Protein AF-A0A356BCF7-F1 (afdb_monomer_lite)

Structure (mmCIF, N/CA/C/O backbone):
data_AF-A0A356BCF7-F1
#
_entry.id   AF-A0A356BCF7-F1
#
loop_
_atom_site.group_PDB
_atom_site.id
_atom_site.type_symbol
_atom_site.label_atom_id
_atom_site.label_alt_id
_atom_site.label_comp_id
_atom_site.label_asym_id
_atom_site.label_entity_id
_atom_site.label_seq_id
_atom_site.pdbx_PDB_ins_code
_atom_site.Cartn_x
_atom_site.Cartn_y
_atom_site.Cartn_z
_atom_site.occupancy
_atom_site.B_iso_or_equiv
_atom_site.auth_seq_id
_atom_site.auth_comp_id
_atom_site.auth_asym_id
_atom_site.auth_atom_id
_atom_site.pdbx_PDB_model_num
ATOM 1 N N . LEU A 1 1 ? -2.838 15.124 -12.363 1.00 86.56 1 LEU A N 1
ATOM 2 C CA . LEU A 1 1 ? -4.053 15.582 -11.654 1.00 86.56 1 LEU A CA 1
ATOM 3 C C . LEU A 1 1 ? -3.645 16.150 -10.307 1.00 86.56 1 LEU A C 1
ATOM 5 O O . LEU A 1 1 ? -2.758 15.590 -9.671 1.00 86.56 1 LEU A O 1
ATOM 9 N N . TYR A 1 2 ? -4.266 17.252 -9.898 1.00 88.88 2 TYR A N 1
ATOM 10 C CA . TYR A 1 2 ? -4.008 17.893 -8.612 1.00 88.88 2 TYR A CA 1
ATOM 11 C C . TYR A 1 2 ? -5.333 18.290 -7.960 1.00 88.88 2 TYR A C 1
ATOM 13 O O . TYR A 1 2 ? -6.196 18.848 -8.639 1.00 88.88 2 TYR A O 1
ATOM 21 N N . LEU A 1 3 ? -5.492 17.979 -6.676 1.00 90.75 3 LEU A N 1
ATOM 22 C CA . LEU A 1 3 ? -6.653 18.322 -5.857 1.00 90.75 3 LEU A CA 1
ATOM 23 C C . LEU A 1 3 ? -6.171 19.008 -4.578 1.00 90.75 3 LEU A C 1
ATOM 25 O O . LEU A 1 3 ? -5.289 18.473 -3.911 1.00 90.75 3 LEU A O 1
ATOM 29 N N . TYR A 1 4 ? -6.752 20.162 -4.245 1.00 91.56 4 TYR A N 1
ATOM 30 C CA . TYR A 1 4 ? -6.344 20.973 -3.097 1.00 91.56 4 TYR A CA 1
ATOM 31 C C . TYR A 1 4 ? -7.510 21.685 -2.430 1.00 91.56 4 TYR A C 1
ATOM 33 O O . TYR A 1 4 ? -8.330 22.280 -3.131 1.00 91.56 4 TYR A O 1
ATOM 41 N N . GLY A 1 5 ? -7.532 21.684 -1.096 1.00 89.88 5 GLY A N 1
ATOM 42 C CA . GLY A 1 5 ? -8.423 22.532 -0.303 1.00 89.88 5 GLY A CA 1
ATOM 43 C C . GLY A 1 5 ? -9.896 22.175 -0.482 1.00 89.88 5 GLY A C 1
ATOM 44 O O . GLY A 1 5 ? -10.740 23.062 -0.604 1.00 89.88 5 GLY A O 1
ATOM 45 N N . VAL A 1 6 ? -10.205 20.878 -0.570 1.00 93.50 6 VAL A N 1
ATOM 46 C CA . VAL A 1 6 ? -11.569 20.390 -0.819 1.00 93.50 6 VAL A CA 1
ATOM 47 C C . VAL A 1 6 ? -12.113 19.684 0.411 1.00 93.50 6 VAL A C 1
ATOM 49 O O . VAL A 1 6 ? -11.543 18.709 0.882 1.00 93.50 6 VAL A O 1
ATOM 52 N N . GLU A 1 7 ? -13.259 20.131 0.918 1.00 96.56 7 GLU A N 1
ATOM 53 C CA . GLU A 1 7 ? -13.885 19.503 2.085 1.00 96.56 7 GLU A CA 1
ATOM 54 C C . GLU A 1 7 ? -14.317 18.062 1.784 1.00 96.56 7 GLU A C 1
ATOM 56 O O . GLU A 1 7 ? -13.936 17.138 2.500 1.00 96.56 7 GLU A O 1
ATOM 61 N N . GLN A 1 8 ? -15.054 17.849 0.690 1.00 96.69 8 GLN A N 1
ATOM 62 C CA . GLN A 1 8 ? -15.471 16.521 0.255 1.00 96.69 8 GLN A CA 1
ATOM 63 C C . GLN A 1 8 ? -15.579 16.430 -1.272 1.00 96.69 8 GLN A C 1
ATOM 65 O O . GLN A 1 8 ? -16.158 17.307 -1.913 1.00 96.69 8 GLN A O 1
ATOM 70 N N . LEU A 1 9 ? -15.069 15.342 -1.856 1.00 97.50 9 LEU A N 1
ATOM 71 C CA . LEU A 1 9 ? -15.219 15.037 -3.280 1.00 97.50 9 LEU A CA 1
ATOM 72 C C . LEU A 1 9 ? -15.400 13.536 -3.509 1.00 97.50 9 LEU A C 1
ATOM 74 O O . LEU A 1 9 ? -14.644 12.726 -2.981 1.00 97.50 9 LEU A O 1
ATOM 78 N N . ASN A 1 10 ? -16.356 13.184 -4.369 1.00 96.81 10 ASN A N 1
ATOM 79 C CA . ASN A 1 10 ? -16.548 11.822 -4.858 1.00 96.81 10 ASN A CA 1
ATOM 80 C C . ASN A 1 10 ? -16.239 11.781 -6.360 1.00 96.81 10 ASN A C 1
ATOM 82 O O . ASN A 1 10 ? -16.888 12.482 -7.136 1.00 96.81 10 ASN A O 1
ATOM 86 N N . ILE A 1 11 ? -15.287 10.942 -6.761 1.00 96.56 11 ILE A N 1
ATOM 87 C CA . ILE A 1 11 ? -14.958 10.648 -8.158 1.00 96.56 11 ILE A CA 1
ATOM 88 C C . ILE A 1 11 ? -15.309 9.183 -8.410 1.00 96.56 11 ILE A C 1
ATOM 90 O O . ILE A 1 11 ? -14.762 8.288 -7.769 1.00 96.56 11 ILE A O 1
ATOM 94 N N . GLU A 1 12 ? -16.234 8.941 -9.329 1.00 96.81 12 GLU A N 1
ATOM 95 C CA . GLU A 1 12 ? -16.720 7.605 -9.673 1.00 96.81 12 GLU A CA 1
ATOM 96 C C . GLU A 1 12 ? -16.655 7.434 -11.188 1.00 96.81 12 GLU A C 1
ATOM 98 O O . GLU A 1 12 ? -17.233 8.238 -11.919 1.00 96.81 12 GLU A O 1
ATOM 103 N N . GLY A 1 13 ? -15.904 6.430 -11.637 1.00 96.38 13 GLY A N 1
ATOM 104 C CA . GLY A 1 13 ? -15.854 6.015 -13.034 1.00 96.38 13 GLY A CA 1
ATOM 105 C C . GLY A 1 13 ? -16.914 4.966 -13.374 1.00 96.38 13 GLY A C 1
ATOM 106 O O . GLY A 1 13 ? -17.694 4.531 -12.525 1.00 96.38 13 GLY A O 1
ATOM 107 N N . GLU A 1 14 ? -16.920 4.534 -14.630 1.00 95.88 14 GLU A N 1
ATOM 108 C CA . GLU A 1 14 ? -17.825 3.495 -15.147 1.00 95.88 14 GLU A CA 1
ATOM 109 C C . GLU A 1 14 ? -17.337 2.067 -14.834 1.00 95.88 14 GLU A C 1
ATOM 111 O O . GLU A 1 14 ? -18.098 1.108 -14.914 1.00 95.88 14 GLU A O 1
ATOM 116 N N . GLY A 1 15 ? -16.080 1.923 -14.410 1.00 95.12 15 GLY A N 1
ATOM 117 C CA . GLY A 1 15 ? -15.415 0.652 -14.132 1.00 95.12 15 GLY A CA 1
ATOM 118 C C . GLY A 1 15 ? -13.902 0.841 -14.158 1.00 95.12 15 GLY A C 1
ATOM 119 O O . GLY A 1 15 ? -13.404 1.675 -14.911 1.00 95.12 15 GLY A O 1
ATOM 120 N N . ALA A 1 16 ? -13.143 0.088 -13.356 1.00 92.19 16 ALA A N 1
ATOM 121 C CA . ALA A 1 16 ? -11.687 0.264 -13.296 1.00 92.19 16 ALA A CA 1
ATOM 122 C C . ALA A 1 16 ? -10.987 0.003 -14.646 1.00 92.19 16 ALA A C 1
ATOM 124 O O . ALA A 1 16 ? -9.969 0.633 -14.935 1.00 92.19 16 ALA A O 1
ATOM 125 N N . ASP A 1 17 ? -11.568 -0.859 -15.483 1.00 94.88 17 ASP A N 1
ATOM 126 C CA . ASP A 1 17 ? -11.079 -1.154 -16.833 1.00 94.88 17 ASP A CA 1
ATOM 127 C C . ASP A 1 17 ? -11.642 -0.196 -17.905 1.00 94.88 17 ASP A C 1
ATOM 129 O O . ASP A 1 17 ? -11.109 -0.137 -19.008 1.00 94.88 17 ASP A O 1
ATOM 133 N N . GLU A 1 18 ? -12.660 0.607 -17.582 1.00 96.88 18 GLU A N 1
ATOM 134 C CA . GLU A 1 18 ? -13.304 1.554 -18.512 1.00 96.88 18 GLU A CA 1
ATOM 135 C C . GLU A 1 18 ? -12.813 2.994 -18.286 1.00 96.88 18 GLU A C 1
ATOM 137 O O . GLU A 1 18 ? -12.530 3.747 -19.215 1.00 96.88 18 GLU A O 1
ATOM 142 N N . SER A 1 19 ? -12.667 3.392 -17.021 1.00 97.88 19 SER A N 1
ATOM 143 C CA . SER A 1 19 ? -12.252 4.732 -16.603 1.00 97.88 19 SER A CA 1
ATOM 144 C C . SER A 1 19 ? -10.780 4.742 -16.207 1.00 97.88 19 SER A C 1
ATOM 146 O O . SER A 1 19 ? -10.444 4.556 -15.037 1.00 97.88 19 SER A O 1
ATOM 148 N N . GLN A 1 20 ? -9.904 4.968 -17.188 1.00 97.75 20 GLN A N 1
ATOM 149 C CA . GLN A 1 20 ? -8.453 4.862 -17.015 1.00 97.75 20 GLN A CA 1
ATOM 150 C C . GLN A 1 20 ? -7.745 6.219 -17.095 1.00 97.75 20 GLN A C 1
ATOM 152 O O . GLN A 1 20 ? -7.910 6.979 -18.051 1.00 97.75 20 GLN A O 1
ATOM 157 N N . ILE A 1 21 ? -6.895 6.501 -16.111 1.00 97.38 21 ILE A N 1
ATOM 158 C CA . ILE A 1 21 ? -5.971 7.636 -16.104 1.00 97.38 21 ILE A CA 1
ATOM 159 C C . ILE A 1 21 ? -4.554 7.081 -16.206 1.00 97.38 21 ILE A C 1
ATOM 161 O O . ILE A 1 21 ? -3.995 6.579 -15.232 1.00 97.38 21 ILE A O 1
ATOM 165 N N . THR A 1 22 ? -3.951 7.212 -17.382 1.00 97.56 22 THR A N 1
ATOM 166 C CA . THR A 1 22 ? -2.666 6.575 -17.679 1.00 97.56 22 THR A CA 1
ATOM 167 C C . THR A 1 22 ? -1.663 7.598 -18.185 1.00 97.56 22 THR A C 1
ATOM 169 O O . THR A 1 22 ? -1.940 8.338 -19.130 1.00 97.56 22 THR A O 1
ATOM 172 N N . PHE A 1 23 ? -0.484 7.659 -17.564 1.00 97.19 23 PHE A N 1
ATOM 173 C CA . PHE A 1 23 ? 0.581 8.572 -17.982 1.00 97.19 23 PHE A CA 1
ATOM 174 C C . PHE A 1 23 ? 1.956 8.094 -17.500 1.00 97.19 23 PHE A C 1
ATOM 176 O O . PHE A 1 23 ? 2.049 7.304 -16.567 1.00 97.19 23 PHE A O 1
ATOM 183 N N . THR A 1 24 ? 3.039 8.584 -18.102 1.00 96.50 24 THR A N 1
ATOM 184 C CA . THR A 1 24 ? 4.406 8.316 -17.624 1.00 96.50 24 THR A CA 1
ATOM 185 C C . THR A 1 24 ? 4.904 9.497 -16.806 1.00 96.50 24 THR A C 1
ATOM 187 O O . THR A 1 24 ? 5.037 10.599 -17.336 1.00 96.50 24 THR A O 1
ATOM 190 N N . ASN A 1 25 ? 5.234 9.279 -15.533 1.00 95.44 25 ASN A N 1
ATOM 191 C CA . ASN A 1 25 ? 5.874 10.298 -14.706 1.00 95.44 25 ASN A CA 1
ATOM 192 C C . ASN A 1 25 ? 6.789 9.665 -13.655 1.00 95.44 25 ASN A C 1
ATOM 194 O O . ASN A 1 25 ? 6.497 8.582 -13.167 1.00 95.44 25 ASN A O 1
ATOM 198 N N . TYR A 1 26 ? 7.906 10.303 -13.316 1.00 95.19 26 TYR A N 1
ATOM 199 C CA . TYR A 1 26 ? 8.873 9.735 -12.371 1.00 95.19 26 TYR A CA 1
ATOM 200 C C . TYR A 1 26 ? 9.838 10.792 -11.836 1.00 95.19 26 TYR A C 1
ATOM 202 O O . TYR A 1 26 ? 9.962 11.885 -12.387 1.00 95.19 26 TYR A O 1
ATOM 210 N N . GLU A 1 27 ? 10.564 10.451 -10.777 1.00 93.69 27 GLU A N 1
ATOM 211 C CA . GLU A 1 27 ? 11.433 11.368 -10.033 1.00 93.69 27 GLU A CA 1
ATOM 212 C C . GLU A 1 27 ? 12.534 12.029 -10.878 1.00 93.69 27 GLU A C 1
ATOM 214 O O . GLU A 1 27 ? 12.904 13.177 -10.646 1.00 93.69 27 GLU A O 1
ATOM 219 N N . SER A 1 28 ? 13.102 11.341 -11.864 1.00 92.75 28 SER A N 1
ATOM 220 C CA . SER A 1 28 ? 14.079 11.974 -12.762 1.00 92.75 28 SER A CA 1
ATOM 221 C C . SER A 1 28 ? 13.444 12.833 -13.866 1.00 92.75 28 SER A C 1
ATOM 223 O O . SER A 1 28 ? 14.169 13.628 -14.457 1.00 92.75 28 SER A O 1
ATOM 225 N N . LEU A 1 29 ? 12.139 12.705 -14.141 1.00 91.06 29 LEU A N 1
ATOM 226 C CA . LEU A 1 29 ? 11.412 13.559 -15.091 1.00 91.06 29 LEU A CA 1
ATOM 227 C C . LEU A 1 29 ? 10.843 14.806 -14.406 1.00 91.06 29 LEU A C 1
ATOM 229 O O . LEU A 1 29 ? 11.147 15.918 -14.819 1.00 91.06 29 LEU A O 1
ATOM 233 N N . ASN A 1 30 ? 10.068 14.618 -13.335 1.00 88.94 30 ASN A N 1
ATOM 234 C CA . ASN A 1 30 ? 9.471 15.686 -12.533 1.00 88.94 30 ASN A CA 1
ATOM 235 C C . ASN A 1 30 ? 9.793 15.457 -11.052 1.00 88.94 30 ASN A C 1
ATOM 237 O O . ASN A 1 30 ? 8.955 15.005 -10.275 1.00 88.94 30 ASN A O 1
ATOM 241 N N . SER A 1 31 ? 11.042 15.746 -10.684 1.00 86.56 31 SER A N 1
ATOM 242 C CA . SER A 1 31 ? 11.596 15.511 -9.343 1.00 86.56 31 SER A CA 1
ATOM 243 C C . SER A 1 31 ? 10.779 16.141 -8.233 1.00 86.56 31 SER A C 1
ATOM 245 O O . SER A 1 31 ? 10.294 17.249 -8.400 1.00 86.56 31 SER A O 1
ATOM 247 N N . GLY A 1 32 ? 10.717 15.473 -7.082 1.00 82.50 32 GLY A N 1
ATOM 248 C CA . GLY A 1 32 ? 10.087 15.978 -5.874 1.00 82.50 32 GLY A CA 1
ATOM 249 C C . GLY A 1 32 ? 8.632 15.543 -5.733 1.00 82.50 32 GLY A C 1
ATOM 250 O O . GLY A 1 32 ? 7.926 15.258 -6.698 1.00 82.50 32 GLY A O 1
ATOM 251 N N . LEU A 1 33 ? 8.182 15.529 -4.483 1.00 76.38 33 LEU A N 1
ATOM 252 C CA . LEU A 1 33 ? 6.834 15.107 -4.102 1.00 76.38 33 LEU A CA 1
ATOM 253 C C . LEU A 1 33 ? 5.780 16.204 -4.288 1.00 76.38 33 LEU A C 1
ATOM 255 O O . LEU A 1 33 ? 4.597 15.923 -4.163 1.00 76.38 33 LEU A O 1
ATOM 259 N N . GLY A 1 34 ? 6.217 17.417 -4.635 1.00 62.53 34 GLY A N 1
ATOM 260 C CA . GLY A 1 34 ? 5.356 18.554 -4.916 1.00 62.53 34 GLY A CA 1
ATOM 261 C C . GLY A 1 34 ? 4.709 19.200 -3.701 1.00 62.53 34 GLY A C 1
ATOM 262 O O . GLY A 1 34 ? 4.356 18.549 -2.726 1.00 62.53 34 GLY A O 1
ATOM 263 N N . LEU A 1 35 ? 4.593 20.518 -3.812 1.00 57.44 35 LEU A N 1
ATOM 264 C CA . LEU A 1 35 ? 3.526 21.339 -3.258 1.00 57.44 35 LEU A CA 1
ATOM 265 C C . LEU A 1 35 ? 2.790 21.812 -4.514 1.00 57.44 35 LEU A C 1
ATOM 267 O O . LEU A 1 35 ? 3.466 22.234 -5.457 1.00 57.44 35 LEU A O 1
ATOM 271 N N . GLY A 1 36 ? 1.465 21.767 -4.603 1.00 48.03 36 GLY A N 1
ATOM 272 C CA . GLY A 1 36 ? 0.776 22.306 -5.785 1.00 48.03 36 GLY A CA 1
ATOM 273 C C . GLY A 1 36 ? 0.785 23.839 -5.903 1.00 48.03 36 GLY A C 1
ATOM 274 O O . GLY A 1 36 ? -0.087 24.413 -6.549 1.00 48.03 36 GLY A O 1
ATOM 275 N N . TYR A 1 37 ? 1.768 24.507 -5.290 1.00 46.56 37 TYR A N 1
ATOM 276 C CA . TYR A 1 37 ? 2.073 25.929 -5.420 1.00 46.56 37 TYR A CA 1
ATOM 277 C C . TYR A 1 37 ? 3.598 26.166 -5.427 1.00 46.56 37 TYR A C 1
ATOM 279 O O . TYR A 1 37 ? 4.399 25.248 -5.247 1.00 46.56 37 TYR A O 1
ATOM 287 N N . SER A 1 38 ? 4.015 27.405 -5.704 1.00 44.91 38 SER A N 1
ATOM 288 C CA . SER A 1 38 ? 5.412 27.787 -5.950 1.00 44.91 38 SER A CA 1
ATOM 289 C C . SER A 1 38 ? 6.403 27.317 -4.869 1.00 44.91 38 SER A C 1
ATOM 291 O O . SER A 1 38 ? 6.143 27.349 -3.669 1.00 44.91 38 SER A O 1
ATOM 293 N N . LYS A 1 39 ? 7.588 26.900 -5.336 1.00 53.88 39 LYS A N 1
ATOM 294 C CA . LYS A 1 39 ? 8.707 26.351 -4.553 1.00 53.88 39 LYS A CA 1
ATOM 295 C C . LYS A 1 39 ? 9.060 27.223 -3.335 1.00 53.88 39 LYS A C 1
ATOM 297 O O . LYS A 1 39 ? 9.582 28.324 -3.499 1.00 53.88 39 LYS A O 1
ATOM 302 N N . LEU A 1 40 ? 8.877 26.691 -2.124 1.00 50.00 40 LEU A N 1
ATOM 303 C CA . LEU A 1 40 ? 9.489 27.237 -0.906 1.00 50.00 40 LEU A CA 1
ATOM 304 C C . LEU A 1 40 ? 11.007 26.978 -0.911 1.00 50.00 40 LEU A C 1
ATOM 306 O O . LEU A 1 40 ? 11.474 25.916 -1.336 1.00 50.00 40 LEU A O 1
ATOM 310 N N . ALA A 1 41 ? 11.794 27.947 -0.439 1.00 42.59 41 ALA A N 1
ATOM 311 C CA . ALA A 1 41 ? 13.244 27.800 -0.324 1.00 42.59 41 ALA A CA 1
ATOM 312 C C . ALA A 1 41 ? 13.599 26.625 0.611 1.00 42.59 41 ALA A C 1
ATOM 314 O O . ALA A 1 41 ? 13.032 26.498 1.691 1.00 42.59 41 ALA A O 1
ATOM 315 N N . GLY A 1 42 ? 14.525 25.758 0.188 1.00 48.28 42 GLY A N 1
ATOM 316 C CA . GLY A 1 42 ? 14.926 24.558 0.940 1.00 48.28 42 GLY A CA 1
ATOM 317 C C . GLY A 1 42 ? 14.146 23.277 0.609 1.00 48.28 42 GLY A C 1
ATOM 318 O O . GLY A 1 42 ? 14.560 22.204 1.039 1.00 48.28 42 GLY A O 1
ATOM 319 N N . HIS A 1 43 ? 13.087 23.353 -0.206 1.00 45.44 43 HIS A N 1
ATOM 320 C CA . HIS A 1 43 ? 12.322 22.189 -0.667 1.00 45.44 43 HIS A CA 1
ATOM 321 C C . HIS A 1 43 ? 12.523 21.938 -2.172 1.00 45.44 43 HIS A C 1
ATOM 323 O O . HIS A 1 43 ? 12.648 22.872 -2.974 1.00 45.44 43 HIS A O 1
ATOM 329 N N . SER A 1 44 ? 12.547 20.668 -2.585 1.00 47.31 44 SER A N 1
ATOM 330 C CA . SER A 1 44 ? 12.391 20.307 -3.995 1.00 47.31 44 SER A CA 1
ATOM 331 C C . SER A 1 44 ? 10.940 20.577 -4.408 1.00 47.31 44 SER A C 1
ATOM 333 O O . SER A 1 44 ? 10.025 19.900 -3.947 1.00 47.31 44 SER A O 1
ATOM 335 N N . GLY A 1 45 ? 10.714 21.584 -5.264 1.00 54.72 45 GLY A N 1
ATOM 336 C CA . GLY A 1 45 ? 9.458 21.666 -6.027 1.00 54.72 45 GLY A CA 1
ATOM 337 C C . GLY A 1 45 ? 9.290 20.389 -6.854 1.00 54.72 45 GLY A C 1
ATOM 338 O O . GLY A 1 45 ? 10.306 19.776 -7.173 1.00 54.72 45 GLY A O 1
ATOM 339 N N . GLY A 1 46 ? 8.061 19.961 -7.156 1.00 64.75 46 GLY A N 1
ATOM 340 C CA . GLY A 1 46 ? 7.861 18.666 -7.809 1.00 64.75 46 GLY A CA 1
ATOM 341 C C . GLY A 1 46 ? 6.423 18.243 -8.051 1.00 64.75 46 GLY A C 1
ATOM 342 O O . GLY A 1 46 ? 5.498 18.987 -7.747 1.00 64.75 46 GLY A O 1
ATOM 343 N N . GLY A 1 47 ? 6.250 17.058 -8.633 1.00 76.94 47 GLY A N 1
ATOM 344 C CA . GLY A 1 47 ? 4.959 16.570 -9.114 1.00 76.94 47 GLY A CA 1
ATOM 345 C C . GLY A 1 47 ? 5.063 15.229 -9.832 1.00 76.94 47 GLY A C 1
ATOM 346 O O . GLY A 1 47 ? 4.446 15.067 -10.880 1.00 76.94 47 GLY A O 1
ATOM 347 N N . ARG A 1 48 ? 5.878 14.286 -9.326 1.00 90.38 48 ARG A N 1
ATOM 348 C CA . ARG A 1 48 ? 6.023 12.952 -9.947 1.00 90.38 48 ARG A CA 1
ATOM 349 C C . ARG A 1 48 ? 4.769 12.077 -9.835 1.00 90.38 48 ARG A C 1
ATOM 351 O O . ARG A 1 48 ? 4.589 11.184 -10.658 1.00 90.38 48 ARG A O 1
ATOM 358 N N . SER A 1 49 ? 3.891 12.360 -8.870 1.00 93.56 49 SER A N 1
ATOM 359 C CA . SER A 1 49 ? 2.613 11.658 -8.746 1.00 93.56 49 SER A CA 1
ATOM 360 C C . SER A 1 49 ? 1.675 11.997 -9.899 1.00 93.56 49 SER A C 1
ATOM 362 O O . SER A 1 49 ? 1.530 13.165 -10.269 1.00 93.56 49 SER A O 1
ATOM 364 N N . LEU A 1 50 ? 0.996 10.989 -10.447 1.00 95.88 50 LEU A N 1
ATOM 365 C CA . LEU A 1 50 ? -0.059 11.221 -11.433 1.00 95.88 50 LEU A CA 1
ATOM 366 C C . LEU A 1 50 ? -1.280 11.897 -10.821 1.00 95.88 50 LEU A C 1
ATOM 368 O O . LEU A 1 50 ? -1.877 12.769 -11.460 1.00 95.88 50 LEU A O 1
ATOM 372 N N . PHE A 1 51 ? -1.632 11.532 -9.590 1.00 95.81 51 PHE A N 1
ATOM 373 C CA . PHE A 1 51 ? -2.671 12.197 -8.825 1.00 95.81 51 PHE A CA 1
ATOM 374 C C . PHE A 1 51 ? -2.135 12.639 -7.467 1.00 95.81 51 PHE A C 1
ATOM 376 O O . PHE A 1 51 ? -1.878 11.831 -6.577 1.00 95.81 51 PHE A O 1
ATOM 383 N N . MET A 1 52 ? -1.943 13.945 -7.322 1.00 93.31 52 MET A N 1
ATOM 384 C CA . MET A 1 52 ? -1.562 14.572 -6.064 1.00 93.31 52 MET A CA 1
ATOM 385 C C . MET A 1 52 ? -2.801 15.147 -5.378 1.00 93.31 52 MET A C 1
ATOM 387 O O . MET A 1 52 ? -3.560 15.897 -5.995 1.00 93.31 52 MET A O 1
ATOM 391 N N . VAL A 1 53 ? -3.003 14.786 -4.115 1.00 94.00 53 VAL A N 1
ATOM 392 C CA . VAL A 1 53 ? -4.125 15.236 -3.289 1.00 94.00 53 VAL A CA 1
ATOM 393 C C . VAL A 1 53 ? -3.575 15.898 -2.037 1.00 94.00 53 VAL A C 1
ATOM 395 O O . VAL A 1 53 ? -2.836 15.267 -1.287 1.00 94.00 53 VAL A O 1
ATOM 398 N N . GLU A 1 54 ? -3.964 17.141 -1.790 1.00 92.12 54 GLU A N 1
ATOM 399 C CA . GLU A 1 54 ? -3.532 17.939 -0.645 1.00 92.12 54 GLU A CA 1
ATOM 400 C C . GLU A 1 54 ? -4.735 18.564 0.057 1.00 92.12 54 GLU A C 1
ATOM 402 O O . GLU A 1 54 ? -5.685 18.977 -0.599 1.00 92.12 54 GLU A O 1
ATOM 407 N N . ASP A 1 55 ? -4.685 18.657 1.386 1.00 91.38 55 ASP A N 1
ATOM 408 C CA . ASP A 1 55 ? -5.680 19.394 2.183 1.00 91.38 55 ASP A CA 1
ATOM 409 C C . ASP A 1 55 ? -7.142 19.055 1.815 1.00 91.38 55 ASP A C 1
ATOM 411 O O . ASP A 1 55 ? -7.916 19.890 1.346 1.00 91.38 55 ASP A O 1
ATOM 415 N N . VAL A 1 56 ? -7.492 17.772 1.953 1.00 94.50 56 VAL A N 1
ATOM 416 C CA . VAL A 1 56 ? -8.842 17.259 1.673 1.00 94.50 56 VAL A CA 1
ATOM 417 C C . VAL A 1 56 ? -9.477 16.675 2.925 1.00 94.50 56 VAL A C 1
ATOM 419 O O . VAL A 1 56 ? -8.844 15.848 3.582 1.00 94.50 56 VAL A O 1
ATOM 422 N N . GLY A 1 57 ? -10.734 17.028 3.213 1.00 97.44 57 GLY A N 1
ATOM 423 C CA . GLY A 1 57 ? -11.503 16.422 4.305 1.00 97.44 57 GLY A CA 1
ATOM 424 C C . GLY A 1 57 ? -11.845 14.953 4.026 1.00 97.44 57 GLY A C 1
ATOM 425 O O . GLY A 1 57 ? -11.372 14.071 4.743 1.00 97.44 57 GLY A O 1
ATOM 426 N N . LEU A 1 58 ? -12.597 14.675 2.955 1.00 98.12 58 LEU A N 1
ATOM 427 C CA . LEU A 1 58 ? -12.910 13.325 2.471 1.00 98.12 58 LEU A CA 1
ATOM 428 C C . LEU A 1 58 ? -12.837 13.227 0.937 1.00 98.12 58 LEU A C 1
ATOM 430 O O . LEU A 1 58 ? -13.633 13.836 0.225 1.00 98.12 58 LEU A O 1
ATOM 434 N N . LEU A 1 59 ? -11.937 12.388 0.424 1.00 98.56 59 LEU A N 1
ATOM 435 C CA . LEU A 1 59 ? -11.920 11.968 -0.979 1.00 98.56 59 LEU A CA 1
ATOM 436 C C . LEU A 1 59 ? -12.463 10.545 -1.104 1.00 98.56 59 LEU A C 1
ATOM 438 O O . LEU A 1 59 ? -11.960 9.642 -0.441 1.00 98.56 59 LEU A O 1
ATOM 442 N N . VAL A 1 60 ? -13.432 10.328 -1.990 1.00 98.50 60 VAL A N 1
ATOM 443 C CA . VAL A 1 60 ? -13.907 8.993 -2.371 1.00 98.50 60 VAL A CA 1
ATOM 444 C C . VAL A 1 60 ? -13.579 8.739 -3.840 1.00 98.50 60 VAL A C 1
ATOM 446 O O . VAL A 1 60 ? -14.008 9.501 -4.703 1.00 98.50 60 VAL A O 1
ATOM 449 N N . LEU A 1 61 ? -12.843 7.665 -4.125 1.00 98.44 61 LEU A N 1
ATOM 450 C CA . LEU A 1 61 ? -12.531 7.184 -5.471 1.00 98.44 61 LEU A CA 1
ATOM 451 C C . LEU A 1 61 ? -13.217 5.838 -5.708 1.00 98.44 61 LEU A C 1
ATOM 453 O O . LEU A 1 61 ? -13.073 4.915 -4.902 1.00 98.44 61 LEU A O 1
ATOM 457 N N . LYS A 1 62 ? -13.956 5.717 -6.811 1.00 98.19 62 LYS A N 1
ATOM 458 C CA . LYS A 1 62 ? -14.652 4.484 -7.186 1.00 98.19 62 LYS A CA 1
ATOM 459 C C . LYS A 1 62 ? -14.447 4.143 -8.650 1.00 98.19 62 LYS A C 1
ATOM 461 O O . LYS A 1 62 ? -14.502 5.038 -9.492 1.00 98.19 62 LYS A O 1
ATOM 466 N N . LYS A 1 63 ? -14.343 2.844 -8.948 1.00 97.69 63 LYS A N 1
ATOM 467 C CA . LYS A 1 63 ? -14.522 2.303 -10.306 1.00 97.69 63 LYS A CA 1
ATOM 468 C C . LYS A 1 63 ? -13.642 2.995 -11.356 1.00 97.69 63 LYS A C 1
ATOM 470 O O . LYS A 1 63 ? -14.110 3.330 -12.438 1.00 97.69 63 LYS A O 1
ATOM 475 N N . LEU A 1 64 ? -12.378 3.241 -11.027 1.00 98.25 64 LEU A N 1
ATOM 476 C CA . LEU A 1 64 ? -11.413 3.868 -11.931 1.00 98.25 64 LEU A CA 1
ATOM 477 C C . LEU A 1 64 ? -10.029 3.251 -11.763 1.00 98.25 64 LEU A C 1
ATOM 479 O O . LEU A 1 64 ? -9.737 2.631 -10.737 1.00 98.25 64 LEU A O 1
ATOM 483 N N . SER A 1 65 ? -9.164 3.449 -12.748 1.00 98.75 65 SER A N 1
ATOM 484 C CA . SER A 1 65 ? -7.756 3.087 -12.657 1.00 98.75 65 SER A CA 1
ATOM 485 C C . SER A 1 65 ? -6.837 4.286 -12.848 1.00 98.75 65 SER A C 1
ATOM 487 O O . SER A 1 65 ? -7.125 5.208 -13.612 1.00 98.75 65 SER A O 1
ATOM 489 N N . ILE A 1 66 ? -5.716 4.277 -12.125 1.00 98.75 66 ILE A N 1
ATOM 490 C CA . ILE A 1 66 ? -4.610 5.214 -12.311 1.00 98.75 66 ILE A CA 1
ATOM 491 C C . ILE A 1 66 ? -3.326 4.411 -12.501 1.00 98.75 66 ILE A C 1
ATOM 493 O O . ILE A 1 66 ? -2.891 3.694 -11.596 1.00 98.75 66 ILE A O 1
ATOM 497 N N . THR A 1 67 ? -2.714 4.533 -13.675 1.00 98.75 67 THR A N 1
ATOM 498 C CA . THR A 1 67 ? -1.524 3.766 -14.049 1.00 98.75 67 THR A CA 1
ATOM 499 C C . THR A 1 67 ? -0.377 4.691 -14.423 1.00 98.75 67 THR A C 1
ATOM 501 O O . THR A 1 67 ? -0.427 5.408 -15.425 1.00 98.75 67 THR A O 1
ATOM 504 N N . ASN A 1 68 ? 0.693 4.632 -13.634 1.00 98.50 68 ASN A N 1
ATOM 505 C CA . ASN A 1 68 ? 1.972 5.208 -13.996 1.00 98.50 68 ASN A CA 1
ATOM 506 C C . ASN A 1 68 ? 2.782 4.219 -14.842 1.00 98.50 68 ASN A C 1
ATOM 508 O O . ASN A 1 68 ? 3.183 3.156 -14.375 1.00 98.50 68 ASN A O 1
ATOM 512 N N . LEU A 1 69 ? 3.013 4.582 -16.104 1.00 97.62 69 LEU A N 1
ATOM 513 C CA . LEU A 1 69 ? 3.684 3.743 -17.101 1.00 97.62 69 LEU A CA 1
ATOM 514 C C . LEU A 1 69 ? 5.216 3.755 -16.993 1.00 97.62 69 LEU A C 1
ATOM 516 O O . LEU A 1 69 ? 5.892 3.171 -17.844 1.00 97.62 69 LEU A O 1
ATOM 520 N N . HIS A 1 70 ? 5.791 4.446 -16.003 1.00 97.25 70 HIS A N 1
ATOM 521 C CA . HIS A 1 70 ? 7.241 4.474 -15.839 1.00 97.25 70 HIS A CA 1
ATOM 522 C C . HIS A 1 70 ? 7.794 3.079 -15.525 1.00 97.25 70 HIS A C 1
ATOM 524 O O . HIS A 1 70 ? 7.609 2.545 -14.434 1.00 97.25 70 HIS A O 1
ATOM 530 N N . GLN A 1 71 ? 8.526 2.522 -16.488 1.00 95.62 71 GLN A N 1
ATOM 531 C CA . GLN A 1 71 ? 9.322 1.315 -16.302 1.00 95.62 71 GLN A CA 1
ATOM 532 C C . GLN A 1 71 ? 10.633 1.677 -15.618 1.00 95.62 71 GLN A C 1
ATOM 534 O O . GLN A 1 71 ? 11.354 2.577 -16.081 1.00 95.62 71 GLN A O 1
ATOM 539 N N . ARG A 1 72 ? 10.973 0.970 -14.536 1.00 94.31 72 ARG A N 1
ATOM 540 C CA . ARG A 1 72 ? 12.229 1.233 -13.840 1.00 94.31 72 ARG A CA 1
ATOM 541 C C . ARG A 1 72 ? 13.410 0.946 -14.770 1.00 94.31 72 ARG A C 1
ATOM 543 O O . ARG A 1 72 ? 13.404 -0.035 -15.510 1.00 94.31 72 ARG A O 1
ATOM 550 N N . ARG A 1 73 ? 14.448 1.783 -14.714 1.00 93.75 73 ARG A N 1
ATOM 551 C CA . ARG A 1 73 ? 15.695 1.599 -15.477 1.00 93.75 73 ARG A CA 1
ATOM 552 C C . ARG A 1 73 ? 16.915 2.150 -14.750 1.00 93.75 73 ARG A C 1
ATOM 554 O O . ARG A 1 73 ? 16.793 3.006 -13.874 1.00 93.75 73 ARG A O 1
ATOM 561 N N . GLU A 1 74 ? 18.091 1.673 -15.139 1.00 93.44 74 GLU A N 1
ATOM 562 C CA . GLU A 1 74 ? 19.365 2.165 -14.614 1.00 93.44 74 GLU A CA 1
ATOM 563 C C . GLU A 1 74 ? 19.611 3.642 -14.960 1.00 93.44 74 GLU A C 1
ATOM 565 O O . GLU A 1 74 ? 19.104 4.171 -15.953 1.00 93.44 74 GLU A O 1
ATOM 570 N N . GLY A 1 75 ? 20.406 4.318 -14.128 1.00 93.25 75 GLY A N 1
ATOM 571 C CA . GLY A 1 75 ? 20.847 5.698 -14.370 1.00 93.25 75 GLY A CA 1
ATOM 572 C C . GLY A 1 75 ? 19.801 6.792 -14.114 1.00 93.25 75 GLY A C 1
ATOM 573 O O . GLY A 1 75 ? 20.074 7.962 -14.381 1.00 93.25 75 GLY A O 1
ATOM 574 N N . VAL A 1 76 ? 18.621 6.455 -13.581 1.00 94.12 76 VAL A N 1
ATOM 575 C CA . VAL A 1 76 ? 17.584 7.429 -13.198 1.00 94.12 76 VAL A CA 1
ATOM 576 C C . VAL A 1 76 ? 17.010 7.134 -11.812 1.00 94.12 76 VAL A C 1
ATOM 578 O O . VAL A 1 76 ? 17.095 6.020 -11.300 1.00 94.12 76 VAL A O 1
ATOM 581 N N . ARG A 1 77 ? 16.384 8.141 -11.200 1.00 93.44 77 ARG A N 1
ATOM 582 C CA . ARG A 1 77 ? 15.553 7.965 -10.005 1.00 93.44 77 ARG A CA 1
ATOM 583 C C . ARG A 1 77 ? 14.165 7.508 -10.447 1.00 93.44 77 ARG A C 1
ATOM 585 O O . ARG A 1 77 ? 13.527 8.184 -11.252 1.00 93.44 77 ARG A O 1
ATOM 592 N N . ASN A 1 78 ? 13.749 6.342 -9.966 1.00 96.25 78 ASN A N 1
ATOM 593 C CA . ASN A 1 78 ? 12.662 5.558 -10.552 1.00 96.25 78 ASN A CA 1
ATOM 594 C C . ASN A 1 78 ? 11.307 5.678 -9.841 1.00 96.25 78 ASN A C 1
ATOM 596 O O . ASN A 1 78 ? 10.340 5.085 -10.304 1.00 96.25 78 ASN A O 1
ATOM 600 N N . GLN A 1 79 ? 11.226 6.417 -8.737 1.00 96.50 79 GLN A N 1
ATOM 601 C CA . GLN A 1 79 ? 9.980 6.609 -7.997 1.00 96.50 79 GLN A CA 1
ATOM 602 C C . GLN A 1 79 ? 8.916 7.262 -8.884 1.00 96.50 79 GLN A C 1
ATOM 604 O O . GLN A 1 79 ? 9.223 8.239 -9.575 1.00 96.50 79 GLN A O 1
ATOM 609 N N . ALA A 1 80 ? 7.699 6.719 -8.872 1.00 96.94 80 ALA A N 1
ATOM 610 C CA . ALA A 1 80 ? 6.665 7.028 -9.850 1.00 96.94 80 ALA A CA 1
ATOM 611 C C . ALA A 1 80 ? 5.257 6.761 -9.281 1.00 96.94 80 ALA A C 1
ATOM 613 O O . ALA A 1 80 ? 4.603 5.783 -9.632 1.00 96.94 80 ALA A O 1
ATOM 614 N N . GLU A 1 81 ? 4.753 7.623 -8.405 1.00 97.81 81 GLU A N 1
ATOM 615 C CA . GLU A 1 81 ? 3.445 7.442 -7.772 1.00 97.81 81 GLU A CA 1
ATOM 616 C C . GLU A 1 81 ? 2.313 7.486 -8.809 1.00 97.81 81 GLU A C 1
ATOM 618 O O . GLU A 1 81 ? 2.272 8.334 -9.708 1.00 97.81 81 GLU A O 1
ATOM 623 N N . SER A 1 82 ? 1.345 6.587 -8.648 1.00 98.44 82 SER A N 1
ATOM 624 C CA . SER A 1 82 ? 0.019 6.745 -9.251 1.00 98.44 82 SER A CA 1
ATOM 625 C C . SER A 1 82 ? -0.829 7.703 -8.417 1.00 98.44 82 SER A C 1
ATOM 627 O O . SER A 1 82 ? -1.506 8.571 -8.964 1.00 98.44 82 SER A O 1
ATOM 629 N N . LEU A 1 83 ? -0.756 7.576 -7.090 1.00 98.31 83 LEU A N 1
ATOM 630 C CA . LEU A 1 83 ? -1.476 8.419 -6.144 1.00 98.31 83 LEU A CA 1
ATOM 631 C C . LEU A 1 83 ? -0.558 8.830 -4.993 1.00 98.31 83 LEU A C 1
ATOM 633 O O . LEU A 1 83 ? 0.068 7.987 -4.349 1.00 98.31 83 LEU A O 1
ATOM 637 N N . TYR A 1 84 ? -0.564 10.125 -4.688 1.00 97.19 84 TYR A N 1
ATOM 638 C CA . TYR A 1 84 ? -0.032 10.672 -3.449 1.00 97.19 84 TYR A CA 1
ATOM 639 C C . TYR A 1 84 ? -1.165 11.374 -2.699 1.00 97.19 84 TYR A C 1
ATOM 641 O O . TYR A 1 84 ? -1.665 12.411 -3.133 1.00 97.19 84 TYR A O 1
ATOM 649 N N . PHE A 1 85 ? -1.575 10.791 -1.572 1.00 97.50 85 PHE A N 1
ATOM 650 C CA . PHE A 1 85 ? -2.551 11.370 -0.658 1.00 97.50 85 PHE A CA 1
ATOM 651 C C . PHE A 1 85 ? -1.836 12.079 0.501 1.00 97.50 85 PHE A C 1
ATOM 653 O O . PHE A 1 85 ? -1.427 11.451 1.478 1.00 97.50 85 PHE A O 1
ATOM 660 N N . ASN A 1 86 ? -1.672 13.396 0.379 1.00 94.50 86 ASN A N 1
ATOM 661 C CA . ASN A 1 86 ? -1.015 14.290 1.334 1.00 94.50 86 ASN A CA 1
ATOM 662 C C . ASN A 1 86 ? -2.047 15.140 2.097 1.00 94.50 86 ASN A C 1
ATOM 664 O O . ASN A 1 86 ? -2.040 16.368 2.045 1.00 94.50 86 ASN A O 1
ATOM 668 N N . SER A 1 87 ? -2.949 14.482 2.820 1.00 93.75 87 SER A N 1
ATOM 669 C CA . SER A 1 87 ? -3.930 15.142 3.686 1.00 93.75 87 SER A CA 1
ATOM 670 C C . SER A 1 87 ? -3.890 14.551 5.097 1.00 93.75 87 SER A C 1
ATOM 672 O O . SER A 1 87 ? -3.430 13.427 5.294 1.00 93.75 87 SER A O 1
ATOM 674 N N . THR A 1 88 ? -4.363 15.304 6.091 1.00 93.94 88 THR A N 1
ATOM 675 C CA . THR A 1 88 ? -4.723 14.775 7.420 1.00 93.94 88 THR A CA 1
ATOM 676 C C . THR A 1 88 ? -6.130 14.175 7.444 1.00 93.94 88 THR A C 1
ATOM 678 O O . THR A 1 88 ? -6.454 13.436 8.373 1.00 93.94 88 THR A O 1
ATOM 681 N N . GLY A 1 89 ? -6.947 14.470 6.429 1.00 96.75 89 GLY A N 1
ATOM 682 C CA . GLY A 1 89 ? -8.284 13.920 6.261 1.00 96.75 89 GLY A CA 1
ATOM 683 C C . GLY A 1 89 ? -8.290 12.468 5.788 1.00 96.75 89 GLY A C 1
ATOM 684 O O . GLY A 1 89 ? -7.413 11.660 6.120 1.00 96.75 89 GLY A O 1
ATOM 685 N N . LYS A 1 90 ? -9.337 12.125 5.041 1.00 98.38 90 LYS A N 1
ATOM 686 C CA . LYS A 1 90 ? -9.726 10.747 4.763 1.00 98.38 90 LYS A CA 1
ATOM 687 C C . LYS A 1 90 ? -9.765 10.440 3.267 1.00 98.38 90 LYS A C 1
ATOM 689 O O . LYS A 1 90 ? -10.272 11.229 2.472 1.00 98.38 90 LYS A O 1
ATOM 694 N N . LEU A 1 91 ? -9.271 9.265 2.899 1.00 98.81 91 LEU A N 1
ATOM 695 C CA . LEU A 1 91 ? -9.367 8.701 1.556 1.00 98.81 91 LEU A CA 1
ATOM 696 C C . LEU A 1 91 ? -10.140 7.381 1.605 1.00 98.81 91 LEU A C 1
ATOM 698 O O . LEU A 1 91 ? -9.756 6.461 2.320 1.00 98.81 91 LEU A O 1
ATOM 702 N N . LEU A 1 92 ? -11.191 7.264 0.804 1.00 98.88 92 LEU A N 1
ATOM 703 C CA . LEU A 1 92 ? -11.882 6.011 0.545 1.00 98.88 92 LEU A CA 1
ATOM 704 C C . LEU A 1 92 ? -11.674 5.593 -0.908 1.00 98.88 92 LEU A C 1
ATOM 706 O O . LEU A 1 92 ? -11.896 6.386 -1.818 1.00 98.88 92 LEU A O 1
ATOM 710 N N . VAL A 1 93 ? -11.295 4.341 -1.127 1.00 98.88 93 VAL A N 1
ATOM 711 C CA . VAL A 1 93 ? -11.080 3.763 -2.453 1.00 98.88 93 VAL A CA 1
ATOM 712 C C . VAL A 1 93 ? -11.842 2.450 -2.564 1.00 98.88 93 VAL A C 1
ATOM 714 O O . VAL A 1 93 ? -11.634 1.542 -1.762 1.00 98.88 93 VAL A O 1
ATOM 717 N N . VAL A 1 94 ? -12.709 2.336 -3.570 1.00 98.62 94 VAL A N 1
ATOM 718 C CA . VAL A 1 94 ? -13.553 1.152 -3.789 1.00 98.62 94 VAL A CA 1
ATOM 719 C C . VAL A 1 94 ? -13.474 0.709 -5.245 1.00 98.62 94 VAL A C 1
ATOM 721 O O . VAL A 1 94 ? -13.623 1.534 -6.148 1.00 98.62 94 VAL A O 1
ATOM 724 N N . ASN A 1 95 ? -13.272 -0.588 -5.494 1.00 98.31 95 ASN A N 1
ATOM 725 C CA . ASN A 1 95 ? -13.269 -1.166 -6.846 1.00 98.31 95 ASN A CA 1
ATOM 726 C C . ASN A 1 95 ? -12.379 -0.385 -7.833 1.00 98.31 95 ASN A C 1
ATOM 728 O O . ASN A 1 95 ? -12.813 -0.060 -8.936 1.00 98.31 95 ASN A O 1
ATOM 732 N N . SER A 1 96 ? -11.179 0.021 -7.407 1.00 98.81 96 SER A N 1
ATOM 733 C CA . SER A 1 96 ? -10.283 0.873 -8.203 1.00 98.81 96 SER A CA 1
ATOM 734 C C . SER A 1 96 ? -8.894 0.252 -8.337 1.00 98.81 96 SER A C 1
ATOM 736 O O . SER A 1 96 ? -8.482 -0.535 -7.488 1.00 98.81 96 SER A O 1
ATOM 738 N N . HIS A 1 97 ? -8.158 0.582 -9.398 1.00 98.88 97 HIS A N 1
ATOM 739 C CA . HIS A 1 97 ? -6.836 0.002 -9.666 1.00 98.88 97 HIS A CA 1
ATOM 740 C C . HIS A 1 97 ? -5.736 1.073 -9.648 1.00 98.88 97 HIS A C 1
ATOM 742 O O . HIS A 1 97 ? -5.864 2.115 -10.283 1.00 98.88 97 HIS A O 1
ATOM 748 N N . PHE A 1 98 ? -4.626 0.815 -8.959 1.00 98.94 98 PHE A N 1
ATOM 749 C CA . PHE A 1 98 ? -3.454 1.698 -8.928 1.00 98.94 98 PHE A CA 1
ATOM 750 C C . PHE A 1 98 ? -2.222 0.899 -9.323 1.00 98.94 98 PHE A C 1
ATOM 752 O O . PHE A 1 98 ? -1.995 -0.190 -8.793 1.00 98.94 98 PHE A O 1
ATOM 759 N N . THR A 1 99 ? -1.434 1.390 -10.277 1.00 98.88 99 THR A N 1
ATOM 760 C CA . THR A 1 99 ? -0.315 0.614 -10.831 1.00 98.88 99 THR A CA 1
ATOM 761 C C . THR A 1 99 ? 0.877 1.491 -11.171 1.00 98.88 99 THR A C 1
ATOM 763 O O . THR A 1 99 ? 0.766 2.420 -11.958 1.00 98.88 99 THR A O 1
ATOM 766 N N . SER A 1 100 ? 2.033 1.147 -10.620 1.00 98.56 100 SER A N 1
ATOM 767 C CA . SER A 1 100 ? 3.360 1.641 -11.004 1.00 98.56 100 SER A CA 1
ATOM 768 C C . SER A 1 100 ? 4.383 0.553 -10.685 1.00 98.56 100 SER A C 1
ATOM 770 O O . SER A 1 100 ? 4.010 -0.487 -10.162 1.00 98.56 100 SER A O 1
ATOM 772 N N . GLU A 1 101 ? 5.669 0.751 -10.960 1.00 97.38 101 GLU A N 1
ATOM 773 C CA . GLU A 1 101 ? 6.713 -0.160 -10.482 1.00 97.38 101 GLU A CA 1
ATOM 774 C C . GLU A 1 101 ? 7.331 0.275 -9.149 1.00 97.38 101 GLU A C 1
ATOM 776 O O . GLU A 1 101 ? 7.560 -0.563 -8.285 1.00 97.38 101 GLU A O 1
ATOM 781 N N . GLN A 1 102 ? 7.620 1.556 -8.940 1.00 97.75 102 GLN A N 1
ATOM 782 C CA . GLN A 1 102 ? 8.206 2.026 -7.684 1.00 97.75 102 GLN A CA 1
ATOM 783 C C . GLN A 1 102 ? 7.359 3.145 -7.093 1.00 97.75 102 GLN A C 1
ATOM 785 O O . GLN A 1 102 ? 7.012 4.090 -7.801 1.00 97.75 102 GLN A O 1
ATOM 790 N N . ASP A 1 103 ? 7.080 3.045 -5.792 1.00 98.31 103 ASP A N 1
ATOM 791 C CA . ASP A 1 103 ? 6.323 4.035 -5.024 1.00 98.31 103 ASP A CA 1
ATOM 792 C C . ASP A 1 103 ? 4.861 4.213 -5.519 1.00 98.31 103 ASP A C 1
ATOM 794 O O . ASP A 1 103 ? 4.367 5.330 -5.532 1.00 98.31 103 ASP A O 1
ATOM 798 N N . THR A 1 104 ? 4.131 3.162 -5.940 1.00 98.88 104 THR A N 1
ATOM 799 C CA . THR A 1 104 ? 2.760 3.281 -6.514 1.00 98.88 104 THR A CA 1
ATOM 800 C C . THR A 1 104 ? 1.803 4.154 -5.689 1.00 98.88 104 THR A C 1
ATOM 802 O O . THR A 1 104 ? 1.146 5.035 -6.255 1.00 98.88 104 THR A O 1
ATOM 805 N N . LEU A 1 105 ? 1.717 3.917 -4.378 1.00 98.88 105 LEU A N 1
ATOM 806 C CA . LEU A 1 105 ? 0.906 4.680 -3.433 1.00 98.88 105 LEU A CA 1
ATOM 807 C C . LEU A 1 105 ? 1.790 5.338 -2.375 1.00 98.88 105 LEU A C 1
ATOM 809 O O . LEU A 1 105 ? 2.466 4.642 -1.617 1.00 98.88 105 LEU A O 1
ATOM 813 N N . MET A 1 106 ? 1.688 6.662 -2.256 1.00 97.94 106 MET A N 1
ATOM 814 C CA . MET A 1 106 ? 2.201 7.409 -1.110 1.00 97.94 106 MET A CA 1
ATOM 815 C C . MET A 1 106 ? 1.029 7.903 -0.255 1.00 97.94 106 MET A C 1
ATOM 817 O O . MET A 1 106 ? 0.186 8.666 -0.725 1.00 97.94 106 MET A O 1
ATOM 821 N N . LEU A 1 107 ? 0.956 7.479 1.007 1.00 98.50 107 LEU A N 1
ATOM 822 C CA . LEU A 1 107 ? -0.210 7.703 1.866 1.00 98.50 107 LEU A CA 1
ATOM 823 C C . LEU A 1 107 ? 0.148 8.468 3.142 1.00 98.50 107 LEU A C 1
ATOM 825 O O . LEU A 1 107 ? 1.080 8.110 3.866 1.00 98.50 107 LEU A O 1
ATOM 829 N N . LYS A 1 108 ? -0.637 9.504 3.439 1.00 96.81 108 LYS A N 1
ATOM 830 C CA . LYS A 1 108 ? -0.695 10.196 4.733 1.00 96.81 108 LYS A CA 1
ATOM 831 C C . LYS A 1 108 ? -2.132 10.211 5.258 1.00 96.81 108 LYS A C 1
ATOM 833 O O . LYS A 1 108 ? -3.033 9.704 4.600 1.00 96.81 108 LYS A O 1
ATOM 838 N N . GLY A 1 109 ? -2.347 10.747 6.458 1.00 96.62 109 GLY A N 1
ATOM 839 C CA . GLY A 1 109 ? -3.692 10.835 7.036 1.00 96.62 109 GLY A CA 1
ATOM 840 C C . GLY A 1 109 ? -4.314 9.455 7.227 1.00 96.62 109 GLY A C 1
ATOM 841 O O . GLY A 1 109 ? -3.616 8.523 7.637 1.00 96.62 109 GLY A O 1
ATOM 842 N N . SER A 1 110 ? -5.617 9.321 6.958 1.00 98.62 110 SER A N 1
ATOM 843 C CA . SER A 1 110 ? -6.273 8.008 6.974 1.00 98.62 110 SER A CA 1
ATOM 844 C C . SER A 1 110 ? -6.795 7.585 5.606 1.00 98.62 110 SER A C 1
ATOM 846 O O . SER A 1 110 ? -7.357 8.398 4.877 1.00 98.62 110 SER A O 1
ATOM 848 N N . SER A 1 111 ? -6.669 6.304 5.279 1.00 98.88 111 SER A N 1
ATOM 849 C CA . SER A 1 111 ? -7.173 5.736 4.033 1.00 98.88 111 SER A CA 1
ATOM 850 C C . SER A 1 111 ? -7.804 4.359 4.234 1.00 98.88 111 SER A C 1
ATOM 852 O O . SER A 1 111 ? -7.406 3.619 5.135 1.00 98.88 111 SER A O 1
ATOM 854 N N . TYR A 1 112 ? -8.786 4.024 3.397 1.00 98.88 112 TYR A N 1
ATOM 855 C CA . TYR A 1 112 ? -9.419 2.711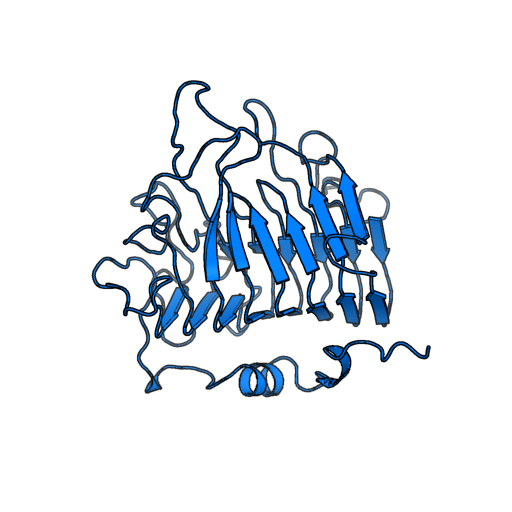 3.331 1.00 98.88 112 TYR A CA 1
ATOM 856 C C . TYR A 1 112 ? -9.571 2.281 1.871 1.00 98.88 112 TYR A C 1
ATOM 858 O O . TYR A 1 112 ? -10.204 2.973 1.077 1.00 98.88 112 TYR A O 1
ATOM 866 N N . PHE A 1 113 ? -8.970 1.147 1.525 1.00 98.88 113 PHE A N 1
ATOM 867 C CA . PHE A 1 113 ? -9.008 0.529 0.206 1.00 98.88 113 PHE A CA 1
ATOM 868 C C . PHE A 1 113 ? -9.796 -0.772 0.288 1.00 98.88 113 PHE A C 1
ATOM 870 O O . PHE A 1 113 ? -9.459 -1.650 1.088 1.00 98.88 113 PHE A O 1
ATOM 877 N N . TYR A 1 114 ? -10.813 -0.909 -0.555 1.00 98.75 114 TYR A N 1
ATOM 878 C CA . TYR A 1 114 ? -11.690 -2.071 -0.585 1.00 98.75 114 TYR A CA 1
ATOM 879 C C . TYR A 1 114 ? -11.868 -2.612 -1.997 1.00 98.75 114 TYR A C 1
ATOM 881 O O . TYR A 1 114 ? -12.136 -1.844 -2.930 1.00 98.75 114 TYR A O 1
ATOM 889 N N . ARG A 1 115 ? -11.738 -3.938 -2.149 1.00 98.38 115 ARG A N 1
ATOM 890 C CA . ARG A 1 115 ? -11.930 -4.655 -3.427 1.00 98.38 115 ARG A CA 1
ATOM 891 C C . ARG A 1 115 ? -11.202 -4.006 -4.606 1.00 98.38 115 ARG A C 1
ATOM 893 O O . ARG A 1 115 ? -11.716 -3.910 -5.713 1.00 98.38 115 ARG A O 1
ATOM 900 N N . SER A 1 116 ? -10.009 -3.506 -4.336 1.00 98.88 116 SER A N 1
ATOM 901 C CA . SER A 1 116 ? -9.181 -2.752 -5.266 1.00 98.88 116 SER A CA 1
ATOM 902 C C . SER A 1 116 ? -7.933 -3.553 -5.638 1.00 98.88 116 SER A C 1
ATOM 904 O O . SER A 1 116 ? -7.570 -4.520 -4.966 1.00 98.88 116 SER A O 1
ATOM 906 N N . LEU A 1 117 ? -7.267 -3.149 -6.717 1.00 98.94 117 LEU A N 1
ATOM 907 C CA . LEU A 1 117 ? -5.964 -3.680 -7.114 1.00 98.94 117 LEU A CA 1
ATOM 908 C C . LEU A 1 117 ? -4.902 -2.625 -6.834 1.00 98.94 117 LEU A C 1
ATOM 910 O O . LEU A 1 117 ? -4.987 -1.503 -7.331 1.00 98.94 117 LEU A O 1
ATOM 914 N N . ILE A 1 118 ? -3.877 -2.996 -6.079 1.00 98.94 118 ILE A N 1
ATOM 915 C CA . ILE A 1 118 ? -2.691 -2.171 -5.888 1.00 98.94 118 ILE A CA 1
ATOM 916 C C . ILE A 1 118 ? -1.503 -2.971 -6.398 1.00 98.94 118 ILE A C 1
ATOM 918 O O . ILE A 1 118 ? -1.170 -4.010 -5.831 1.00 98.94 118 ILE A O 1
ATOM 922 N N . ALA A 1 119 ? -0.877 -2.494 -7.471 1.00 98.88 119 ALA A N 1
ATOM 923 C CA . ALA A 1 119 ? 0.215 -3.192 -8.129 1.00 98.88 119 ALA A CA 1
ATOM 924 C C . ALA A 1 119 ? 1.517 -2.384 -8.124 1.00 98.88 119 ALA A C 1
ATOM 926 O O . ALA A 1 119 ? 1.518 -1.181 -8.408 1.00 98.88 119 ALA A O 1
ATOM 927 N N . GLY A 1 120 ? 2.628 -3.064 -7.843 1.00 98.62 120 GLY A N 1
ATOM 928 C CA . GLY A 1 120 ? 3.963 -2.525 -8.070 1.00 98.62 120 GLY A CA 1
ATOM 929 C C . GLY A 1 120 ? 5.104 -3.422 -7.639 1.00 98.62 120 GLY A C 1
ATOM 930 O O . GLY A 1 120 ? 4.917 -4.614 -7.450 1.00 98.62 120 GLY A O 1
ATOM 931 N N . ASN A 1 121 ? 6.316 -2.879 -7.572 1.00 96.38 121 ASN A N 1
ATOM 932 C CA . ASN A 1 121 ? 7.547 -3.640 -7.367 1.00 96.38 121 ASN A CA 1
ATOM 933 C C . ASN A 1 121 ? 8.312 -3.202 -6.101 1.00 96.38 121 ASN A C 1
ATOM 935 O O . ASN A 1 121 ? 8.379 -3.991 -5.165 1.00 96.38 121 ASN A O 1
ATOM 939 N N . VAL A 1 122 ? 8.863 -1.981 -6.042 1.00 97.62 122 VAL A N 1
ATOM 940 C CA . VAL A 1 122 ? 9.614 -1.469 -4.868 1.00 97.62 122 VAL A CA 1
ATOM 941 C C . VAL A 1 122 ? 8.766 -0.483 -4.081 1.00 97.62 122 VAL A C 1
ATOM 943 O O . VAL A 1 122 ? 8.294 0.497 -4.657 1.00 97.62 122 VAL A O 1
ATOM 946 N N . ASP A 1 123 ? 8.653 -0.705 -2.770 1.00 98.44 123 ASP A N 1
ATOM 947 C CA . ASP A 1 123 ? 8.004 0.179 -1.791 1.00 98.44 123 ASP A CA 1
ATOM 948 C C . ASP A 1 123 ? 6.653 0.711 -2.287 1.00 98.44 123 ASP A C 1
ATOM 950 O O . ASP A 1 123 ? 6.292 1.870 -2.080 1.00 98.44 123 ASP A O 1
ATOM 954 N N . PHE A 1 124 ? 5.914 -0.120 -3.023 1.00 98.81 124 PHE A N 1
ATOM 955 C CA . PHE A 1 124 ? 4.800 0.372 -3.823 1.00 98.81 124 PHE A CA 1
ATOM 956 C C . PHE A 1 124 ? 3.588 0.778 -2.975 1.00 98.81 124 PHE A C 1
ATOM 958 O O . PHE A 1 124 ? 2.660 1.401 -3.487 1.00 98.81 124 PHE A O 1
ATOM 965 N N . ILE A 1 125 ? 3.614 0.488 -1.674 1.00 98.94 125 ILE A N 1
ATOM 966 C CA . ILE A 1 125 ? 2.750 1.087 -0.660 1.00 98.94 125 ILE A CA 1
ATOM 967 C C . ILE A 1 125 ? 3.640 1.690 0.429 1.00 98.94 125 ILE A C 1
ATOM 969 O O . ILE A 1 125 ? 4.290 0.974 1.192 1.00 98.94 125 ILE A O 1
ATOM 973 N N . TRP A 1 126 ? 3.661 3.013 0.548 1.00 98.75 126 TRP A N 1
ATOM 974 C CA . TRP A 1 126 ? 4.506 3.677 1.536 1.00 98.75 126 TRP A CA 1
ATOM 975 C C . TRP A 1 126 ? 3.898 4.987 2.032 1.00 98.75 126 TRP A C 1
ATOM 977 O O . TRP A 1 126 ? 2.885 5.466 1.524 1.00 98.75 126 TRP A O 1
ATOM 987 N N . GLY A 1 127 ? 4.517 5.584 3.049 1.00 96.88 127 GLY A N 1
ATOM 988 C CA . GLY A 1 127 ? 4.206 6.950 3.466 1.00 96.88 127 GLY A CA 1
ATOM 989 C C . GLY A 1 127 ? 3.985 7.126 4.964 1.00 96.88 127 GLY A C 1
ATOM 990 O O . GLY A 1 127 ? 4.147 6.202 5.761 1.00 96.88 127 GLY A O 1
ATOM 991 N N . GLN A 1 128 ? 3.660 8.366 5.332 1.00 96.38 128 GLN A N 1
ATOM 992 C CA . GLN A 1 128 ? 3.477 8.818 6.711 1.00 96.38 128 GLN A CA 1
ATOM 993 C C . GLN A 1 128 ? 2.000 8.802 7.100 1.00 96.38 128 GLN A C 1
ATOM 995 O O . GLN A 1 128 ? 1.382 9.849 7.312 1.00 96.38 128 GLN A O 1
ATOM 1000 N N . ASN A 1 129 ? 1.422 7.607 7.137 1.00 97.88 129 ASN A N 1
ATOM 1001 C CA . ASN A 1 129 ? 0.022 7.411 7.470 1.00 97.88 129 ASN A CA 1
ATOM 1002 C C . ASN A 1 129 ? -0.242 7.484 8.980 1.00 97.88 129 ASN A C 1
ATOM 1004 O O . ASN A 1 129 ? 0.630 7.206 9.804 1.00 97.88 129 ASN A O 1
ATOM 1008 N N . TYR A 1 130 ? -1.484 7.821 9.323 1.00 98.31 130 TYR A N 1
ATOM 1009 C CA . TYR A 1 130 ? -2.078 7.515 10.620 1.00 98.31 130 TYR A CA 1
ATOM 1010 C C . TYR A 1 130 ? -2.755 6.137 10.571 1.00 98.31 130 TYR A C 1
ATOM 1012 O O . TYR A 1 130 ? -2.395 5.241 11.328 1.00 98.31 130 TYR A O 1
ATOM 1020 N N . LEU A 1 131 ? -3.671 5.944 9.615 1.00 98.44 131 LEU A N 1
ATOM 1021 C CA . LEU A 1 131 ? -4.348 4.674 9.337 1.00 98.44 131 LEU A CA 1
ATOM 1022 C C . LEU A 1 131 ? -4.333 4.417 7.830 1.00 98.44 131 LEU A C 1
ATOM 1024 O O . LEU A 1 131 ? -4.816 5.240 7.066 1.00 98.44 131 LEU A O 1
ATOM 1028 N N . SER A 1 132 ? -3.863 3.263 7.379 1.00 98.81 132 SER A N 1
ATOM 1029 C CA . SER A 1 132 ? -4.115 2.820 6.002 1.00 98.81 132 SER A CA 1
ATOM 1030 C C . SER A 1 132 ? -4.655 1.406 6.034 1.00 98.81 132 SER A C 1
ATOM 1032 O O . SER A 1 132 ? -3.895 0.463 6.243 1.00 98.81 132 SER A O 1
ATOM 1034 N N . LEU A 1 133 ? -5.968 1.275 5.871 1.00 98.88 133 LEU A N 1
ATOM 1035 C CA . LEU A 1 133 ? -6.672 0.004 5.892 1.00 98.88 133 LEU A CA 1
ATOM 1036 C C . LEU A 1 133 ? -6.852 -0.531 4.470 1.00 98.88 133 LEU A C 1
ATOM 1038 O O . LEU A 1 133 ? -7.349 0.167 3.591 1.00 98.88 133 LEU A O 1
ATOM 1042 N N . PHE A 1 134 ? -6.506 -1.792 4.267 1.00 98.88 134 PHE A N 1
ATOM 1043 C CA . PHE A 1 134 ? -6.706 -2.533 3.032 1.00 98.88 134 PHE A CA 1
ATOM 1044 C C . PHE A 1 134 ? -7.540 -3.770 3.349 1.00 98.88 134 P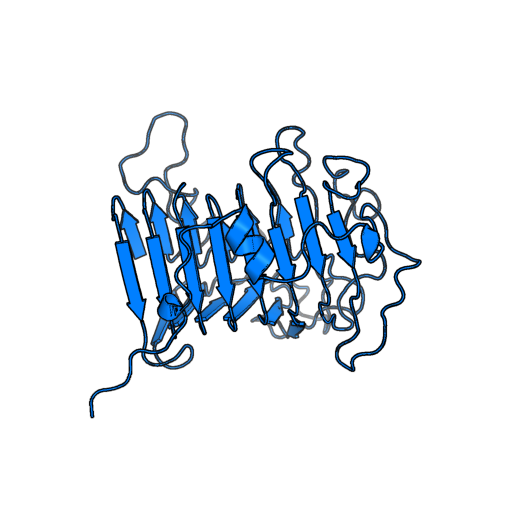HE A C 1
ATOM 1046 O O . PHE A 1 134 ? -7.112 -4.621 4.130 1.00 98.88 134 PHE A O 1
ATOM 1053 N N . GLU A 1 135 ? -8.713 -3.893 2.740 1.00 98.62 135 GLU A N 1
ATOM 1054 C CA . GLU A 1 135 ? -9.583 -5.054 2.882 1.00 98.62 135 GLU A CA 1
ATOM 1055 C C . GLU A 1 135 ? -9.984 -5.660 1.535 1.00 98.62 135 GLU A C 1
ATOM 1057 O O . GLU A 1 135 ? -10.431 -4.953 0.631 1.00 98.62 135 GLU A O 1
ATOM 1062 N N . GLN A 1 136 ? -9.900 -6.992 1.425 1.00 98.56 136 GLN A N 1
ATOM 1063 C CA . GLN A 1 136 ? -10.361 -7.735 0.241 1.00 98.56 136 GLN A CA 1
ATOM 1064 C C . GLN A 1 136 ? -9.749 -7.232 -1.078 1.00 98.56 136 GLN A C 1
ATOM 1066 O O . GLN A 1 136 ? -10.351 -7.363 -2.141 1.00 98.56 136 GLN A O 1
ATOM 1071 N N . ASN A 1 137 ? -8.554 -6.649 -1.019 1.00 98.94 137 ASN A N 1
ATOM 1072 C CA . ASN A 1 137 ? -7.832 -6.184 -2.193 1.00 98.94 137 ASN A CA 1
ATOM 1073 C C . ASN A 1 137 ? -6.962 -7.292 -2.772 1.00 98.94 137 ASN A C 1
ATOM 1075 O O . ASN A 1 137 ? -6.603 -8.265 -2.099 1.00 98.94 137 ASN A O 1
ATOM 1079 N N . GLU A 1 138 ? -6.537 -7.075 -4.007 1.00 98.94 138 GLU A N 1
ATOM 1080 C CA . GLU A 1 138 ? -5.347 -7.714 -4.536 1.00 98.94 138 GLU A CA 1
ATOM 1081 C C . GLU A 1 138 ? -4.147 -6.769 -4.392 1.00 98.94 138 GLU A C 1
ATOM 1083 O O . GLU A 1 138 ? -4.158 -5.639 -4.881 1.00 98.94 138 GLU A O 1
ATOM 1088 N N . ILE A 1 139 ? -3.103 -7.248 -3.721 1.00 98.94 139 ILE A N 1
ATOM 1089 C CA . ILE A 1 139 ? -1.816 -6.573 -3.567 1.00 98.94 139 ILE A CA 1
ATOM 1090 C C . ILE A 1 139 ? -0.821 -7.310 -4.467 1.00 98.94 139 ILE A C 1
ATOM 1092 O O . ILE A 1 139 ? -0.325 -8.382 -4.120 1.00 98.94 139 ILE A O 1
ATOM 1096 N N . ARG A 1 140 ? -0.590 -6.778 -5.667 1.00 98.94 140 ARG A N 1
ATOM 1097 C CA . ARG A 1 140 ? 0.093 -7.485 -6.755 1.00 98.94 140 ARG A CA 1
ATOM 1098 C C . ARG A 1 140 ? 1.532 -7.012 -6.917 1.00 98.94 140 ARG A C 1
ATOM 1100 O O . ARG A 1 140 ? 1.786 -5.917 -7.415 1.00 98.94 140 ARG A O 1
ATOM 1107 N N . SER A 1 141 ? 2.479 -7.876 -6.578 1.00 98.81 141 SER A N 1
ATOM 1108 C CA . SER A 1 141 ? 3.891 -7.639 -6.863 1.00 98.81 141 SER A CA 1
ATOM 1109 C C . SER A 1 141 ? 4.171 -7.851 -8.357 1.00 98.81 141 SER A C 1
ATOM 1111 O O . SER A 1 141 ? 3.860 -8.907 -8.908 1.00 98.81 141 SER A O 1
ATOM 1113 N N . LEU A 1 142 ? 4.776 -6.869 -9.019 1.00 97.62 142 LEU A N 1
ATOM 1114 C CA . LEU A 1 142 ? 5.164 -6.916 -10.428 1.00 97.62 142 LEU A CA 1
ATOM 1115 C C . LEU A 1 142 ? 6.643 -7.271 -10.578 1.00 97.62 142 LEU A C 1
ATOM 1117 O O . LEU A 1 142 ? 7.462 -6.902 -9.736 1.00 97.62 142 LEU A O 1
ATOM 1121 N N . GLY A 1 143 ? 7.004 -7.951 -11.667 1.00 94.75 143 GLY A N 1
ATOM 1122 C CA . GLY A 1 143 ? 8.404 -8.108 -12.069 1.00 94.75 143 GLY A CA 1
ATOM 1123 C C . GLY A 1 143 ? 9.116 -6.758 -12.227 1.00 94.75 143 GLY A C 1
ATOM 1124 O O . GLY A 1 143 ? 8.516 -5.757 -12.609 1.00 94.75 143 GLY A O 1
ATOM 1125 N N . ASN A 1 144 ? 10.404 -6.727 -11.892 1.00 89.94 144 ASN A N 1
ATOM 1126 C CA . ASN A 1 144 ? 11.230 -5.519 -11.919 1.00 89.94 144 ASN A CA 1
ATOM 1127 C C . ASN A 1 144 ? 11.751 -5.221 -13.337 1.00 89.94 144 ASN A C 1
ATOM 1129 O O . ASN A 1 144 ? 12.506 -6.039 -13.860 1.00 89.94 144 ASN A O 1
ATOM 1133 N N . SER A 1 145 ? 11.448 -4.062 -13.932 1.00 91.12 145 SER A N 1
ATOM 1134 C CA . SER A 1 145 ? 11.971 -3.728 -15.269 1.00 91.12 145 SER A CA 1
ATOM 1135 C C . SER A 1 145 ? 13.454 -3.350 -15.300 1.00 91.12 145 SER A C 1
ATOM 1137 O O . SER A 1 145 ? 14.069 -3.395 -16.368 1.00 91.12 145 SER A O 1
ATOM 1139 N N . VAL A 1 146 ? 14.073 -3.074 -14.145 1.00 85.75 146 VAL A N 1
ATOM 1140 C CA . VAL A 1 146 ? 15.538 -3.067 -14.013 1.00 85.75 146 VAL A CA 1
ATOM 1141 C C . VAL A 1 146 ? 16.013 -4.517 -14.022 1.00 85.75 146 VAL A C 1
ATOM 1143 O O . VAL A 1 146 ? 16.109 -5.171 -12.983 1.00 85.75 146 VAL A O 1
ATOM 1146 N N . LYS A 1 147 ? 16.229 -5.053 -15.218 1.00 72.19 147 LYS A N 1
ATOM 1147 C CA . LYS A 1 147 ? 16.459 -6.476 -15.453 1.00 72.19 147 LYS A CA 1
ATOM 1148 C C . LYS A 1 147 ? 17.706 -6.691 -16.310 1.00 72.19 147 LYS A C 1
ATOM 1150 O O . LYS A 1 147 ? 17.976 -5.904 -17.213 1.00 72.19 147 LYS A O 1
ATOM 1155 N N . ASP A 1 148 ? 18.404 -7.809 -16.092 1.00 65.56 148 ASP A N 1
ATOM 1156 C CA . ASP A 1 148 ? 19.226 -8.422 -17.142 1.00 65.56 148 ASP A CA 1
ATOM 1157 C C . ASP A 1 148 ? 18.282 -8.925 -18.251 1.00 65.56 148 ASP A C 1
ATOM 1159 O O . ASP A 1 148 ? 17.445 -9.791 -17.968 1.00 65.56 148 ASP A O 1
ATOM 1163 N N . PRO A 1 149 ? 18.376 -8.424 -19.497 1.00 64.75 149 PRO A N 1
ATOM 1164 C CA . PRO A 1 149 ? 17.476 -8.805 -20.585 1.00 64.75 149 PRO A CA 1
ATOM 1165 C C . PRO A 1 149 ? 17.325 -10.328 -20.762 1.00 64.75 149 PRO A C 1
ATOM 1167 O O . PRO A 1 149 ? 16.246 -10.777 -21.153 1.00 64.75 149 PRO A O 1
ATOM 1170 N N . ASN A 1 150 ? 18.319 -11.130 -20.367 1.00 69.06 150 ASN A N 1
ATOM 1171 C CA . ASN A 1 150 ? 18.350 -12.577 -20.589 1.00 69.06 150 ASN A CA 1
ATOM 1172 C C . ASN A 1 150 ? 17.688 -13.445 -19.499 1.00 69.06 150 ASN A C 1
ATOM 1174 O O . ASN A 1 150 ? 17.541 -14.648 -19.703 1.00 69.06 150 ASN A O 1
ATOM 1178 N N . SER A 1 151 ? 17.282 -12.898 -18.347 1.00 74.88 151 SER A N 1
ATOM 1179 C CA . SER A 1 151 ? 16.781 -13.732 -17.233 1.00 74.88 151 SER A CA 1
ATOM 1180 C C . SER A 1 151 ? 15.259 -13.941 -17.264 1.00 74.88 151 SER A C 1
ATOM 1182 O O . SER A 1 151 ? 14.521 -12.976 -17.281 1.00 74.88 151 SER A O 1
ATOM 1184 N N . GLU A 1 152 ? 14.695 -15.147 -17.208 1.00 83.06 152 GLU A N 1
ATOM 1185 C CA . GLU A 1 152 ? 13.220 -15.274 -17.079 1.00 83.06 152 GLU A CA 1
ATOM 1186 C C . GLU A 1 152 ? 12.700 -14.667 -15.754 1.00 83.06 152 GLU A C 1
ATOM 1188 O O . GLU A 1 152 ? 11.635 -14.043 -15.703 1.00 83.06 152 GLU A O 1
ATOM 1193 N N . TYR A 1 153 ? 13.505 -14.793 -14.696 1.00 87.50 153 TYR A N 1
ATOM 1194 C CA . TYR A 1 153 ? 13.177 -14.373 -13.338 1.00 87.50 153 TYR A CA 1
ATOM 1195 C C . TYR A 1 153 ? 14.047 -13.202 -12.872 1.00 87.50 153 TYR A C 1
ATOM 1197 O O . TYR A 1 153 ? 15.252 -13.173 -13.115 1.00 87.50 153 TYR A O 1
ATOM 1205 N N . ALA A 1 154 ? 13.456 -12.263 -12.141 1.00 89.25 154 ALA A N 1
ATOM 1206 C CA . ALA A 1 154 ? 14.176 -11.288 -11.329 1.00 89.25 154 ALA A CA 1
ATOM 1207 C C . ALA A 1 154 ? 13.877 -11.523 -9.847 1.00 89.25 154 ALA A C 1
ATOM 1209 O O . ALA A 1 154 ? 12.827 -12.072 -9.502 1.00 89.25 154 ALA A O 1
ATOM 1210 N N . GLU A 1 155 ? 14.785 -11.089 -8.976 1.00 91.94 155 GLU A N 1
ATOM 1211 C CA . GLU A 1 155 ? 14.466 -11.013 -7.554 1.00 91.94 155 GLU A CA 1
ATOM 1212 C C . GLU A 1 155 ? 13.279 -10.069 -7.337 1.00 91.94 155 GLU A C 1
ATOM 1214 O O . GLU A 1 155 ? 13.126 -9.042 -8.012 1.00 91.94 155 GLU A O 1
ATOM 1219 N N . GLY A 1 156 ? 12.430 -10.449 -6.392 1.00 92.44 156 GLY A N 1
ATOM 1220 C CA . GLY A 1 156 ? 11.398 -9.606 -5.830 1.00 92.44 156 GLY A CA 1
ATOM 1221 C C . GLY A 1 156 ? 11.992 -8.427 -5.070 1.00 92.44 156 GLY A C 1
ATOM 1222 O O . GLY A 1 156 ? 13.204 -8.216 -5.010 1.00 92.44 156 GLY A O 1
ATOM 1223 N N . SER A 1 157 ? 11.111 -7.612 -4.507 1.00 95.06 157 SER A N 1
ATOM 1224 C CA . SER A 1 157 ? 11.522 -6.451 -3.727 1.00 95.06 157 SER A CA 1
ATOM 1225 C C . SER A 1 157 ? 10.635 -6.307 -2.496 1.00 95.06 157 SER A C 1
ATOM 1227 O O . SER A 1 157 ? 10.443 -7.285 -1.778 1.00 95.06 157 SER A O 1
ATOM 1229 N N . TYR A 1 158 ? 10.117 -5.117 -2.224 1.00 98.25 158 TYR A N 1
ATOM 1230 C CA . TYR A 1 158 ? 9.442 -4.781 -0.981 1.00 98.25 158 TYR A CA 1
ATOM 1231 C C . TYR A 1 158 ? 8.057 -4.241 -1.294 1.00 98.25 158 TYR A C 1
ATOM 1233 O O . TYR A 1 158 ? 7.928 -3.291 -2.063 1.00 98.25 158 TYR A O 1
ATOM 1241 N N . ILE A 1 159 ? 7.022 -4.819 -0.689 1.00 98.88 159 ILE A N 1
ATOM 1242 C CA . ILE A 1 159 ? 5.659 -4.308 -0.865 1.00 98.88 159 ILE A CA 1
ATOM 1243 C C . ILE A 1 159 ? 5.484 -2.994 -0.101 1.00 98.88 159 ILE A C 1
ATOM 1245 O O . ILE A 1 159 ? 4.969 -2.017 -0.647 1.00 98.88 159 ILE A O 1
ATOM 1249 N N . LEU A 1 160 ? 5.939 -2.967 1.154 1.00 98.44 160 LEU A N 1
ATOM 1250 C CA . LEU A 1 160 ? 5.722 -1.855 2.071 1.00 98.44 160 LEU A CA 1
ATOM 1251 C C . LEU A 1 160 ? 7.003 -1.176 2.551 1.00 98.44 160 LEU A C 1
ATOM 1253 O O . LEU A 1 160 ? 7.992 -1.828 2.890 1.00 98.44 160 LEU A O 1
ATOM 1257 N N . GLN A 1 161 ? 6.904 0.140 2.729 1.00 98.56 161 GLN A N 1
ATOM 1258 C CA . GLN A 1 161 ? 7.808 0.915 3.576 1.00 98.56 161 GLN A CA 1
ATOM 1259 C C . GLN A 1 161 ? 6.993 1.871 4.453 1.00 98.56 161 GLN A C 1
ATOM 1261 O O . GLN A 1 161 ? 6.672 3.002 4.070 1.00 98.56 161 GLN A O 1
ATOM 1266 N N . ALA A 1 162 ? 6.628 1.399 5.643 1.00 98.19 162 ALA A N 1
ATOM 1267 C CA . ALA A 1 162 ? 5.855 2.191 6.586 1.00 98.19 162 ALA A CA 1
ATOM 1268 C C . ALA A 1 162 ? 6.697 3.343 7.156 1.00 98.19 162 ALA A C 1
ATOM 1270 O O . ALA A 1 162 ? 7.881 3.199 7.455 1.00 98.19 162 ALA A O 1
ATOM 1271 N N . ARG A 1 163 ? 6.076 4.515 7.299 1.00 97.94 163 ARG A N 1
ATOM 1272 C CA . ARG A 1 163 ? 6.632 5.657 8.037 1.00 97.94 163 ARG A CA 1
ATOM 1273 C C . ARG A 1 163 ? 5.579 6.237 8.967 1.00 97.94 163 ARG A C 1
ATOM 1275 O O . ARG A 1 163 ? 5.412 7.457 9.030 1.00 97.94 163 ARG A O 1
ATOM 1282 N N . THR A 1 164 ? 4.833 5.343 9.612 1.00 98.19 164 THR A N 1
ATOM 1283 C CA . THR A 1 164 ? 3.667 5.663 10.431 1.00 98.19 164 THR A CA 1
ATOM 1284 C C . THR A 1 164 ? 4.013 6.771 11.421 1.00 98.19 164 THR A C 1
ATOM 1286 O O . THR A 1 164 ? 5.100 6.791 12.001 1.00 98.19 164 THR A O 1
ATOM 1289 N N . VAL A 1 165 ? 3.108 7.746 11.531 1.00 95.69 165 VAL A N 1
ATOM 1290 C CA . VAL A 1 165 ? 3.396 9.060 12.133 1.00 95.69 165 VAL A CA 1
ATOM 1291 C C . VAL A 1 165 ? 3.711 9.011 13.623 1.00 95.69 165 VAL A C 1
ATOM 1293 O O . VAL A 1 165 ? 4.343 9.932 14.136 1.00 95.69 165 VAL A O 1
ATOM 1296 N N . SER A 1 166 ? 3.262 7.969 14.316 1.00 94.50 166 SER A N 1
ATOM 1297 C CA . SER A 1 166 ? 3.534 7.755 15.730 1.00 94.50 166 SER A CA 1
ATOM 1298 C C . SER A 1 166 ? 3.344 6.292 16.114 1.00 94.50 166 SER A C 1
ATOM 1300 O O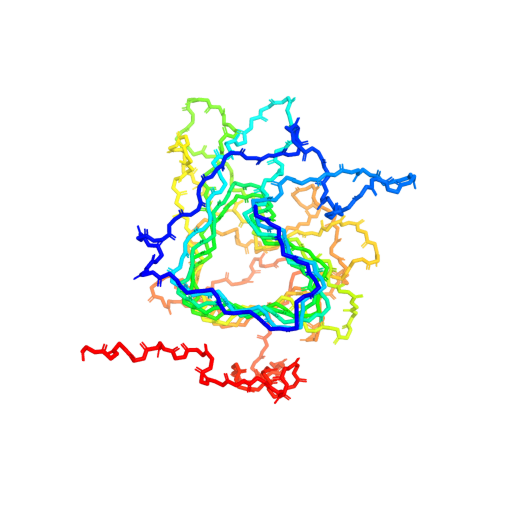 . SER A 1 166 ? 2.747 5.498 15.389 1.00 94.50 166 SER A O 1
ATOM 1302 N N . GLU A 1 167 ? 3.844 5.959 17.294 1.00 91.19 167 GLU A N 1
ATOM 1303 C CA . GLU A 1 167 ? 3.715 4.654 17.937 1.00 91.19 167 GLU A CA 1
ATOM 1304 C C . GLU A 1 167 ? 2.275 4.282 18.331 1.00 91.19 167 GLU A C 1
ATOM 1306 O O . GLU A 1 167 ? 1.953 3.097 18.409 1.00 91.19 167 GLU A O 1
ATOM 1311 N N . ASP A 1 168 ? 1.417 5.284 18.543 1.00 91.88 168 ASP A N 1
ATOM 1312 C CA . ASP A 1 168 ? -0.002 5.114 18.893 1.00 91.88 168 ASP A CA 1
ATOM 1313 C C . ASP A 1 168 ? -0.910 5.004 17.661 1.00 91.88 168 ASP A C 1
ATOM 1315 O O . ASP A 1 168 ? -2.096 4.680 17.768 1.00 91.88 168 ASP A O 1
ATOM 1319 N N . ALA A 1 169 ? -0.381 5.315 16.477 1.00 96.56 169 ALA A N 1
ATOM 1320 C CA . ALA A 1 169 ? -1.140 5.229 15.245 1.00 96.56 169 ALA A CA 1
ATOM 1321 C C . ALA A 1 169 ? -1.266 3.758 14.800 1.00 96.56 169 ALA A C 1
ATOM 1323 O O . ALA A 1 169 ? -0.277 3.015 14.823 1.00 96.56 169 ALA A O 1
ATOM 1324 N N . PRO A 1 170 ? -2.456 3.322 14.343 1.00 96.94 170 PRO A N 1
ATOM 1325 C CA . PRO A 1 170 ? -2.684 1.939 13.917 1.00 96.94 170 PRO A CA 1
ATOM 1326 C C . PRO A 1 170 ? -1.802 1.520 12.730 1.00 96.94 170 PRO A C 1
ATOM 1328 O O . PRO A 1 170 ? -1.529 0.332 12.560 1.00 96.94 170 PRO A O 1
ATOM 1331 N N . GLY A 1 171 ? -1.334 2.483 11.930 1.00 98.25 171 GLY A N 1
ATOM 1332 C CA . GLY A 1 171 ? -0.424 2.241 10.820 1.00 98.25 171 GLY A CA 1
ATOM 1333 C C . GLY A 1 171 ? -1.111 1.557 9.644 1.00 98.25 171 GLY A C 1
ATOM 1334 O O . GLY A 1 171 ? -2.265 1.846 9.316 1.00 98.25 171 GLY A O 1
ATOM 1335 N N . PHE A 1 172 ? -0.367 0.704 8.943 1.00 98.88 172 PHE A N 1
ATOM 1336 C CA . PHE A 1 172 ? -0.888 -0.047 7.802 1.00 98.88 172 PHE A CA 1
ATOM 1337 C C . PHE A 1 172 ? -1.547 -1.347 8.270 1.00 98.88 172 PHE A C 1
ATOM 1339 O O . PHE A 1 172 ? -0.906 -2.172 8.918 1.00 98.88 172 PHE A O 1
ATOM 1346 N N . ILE A 1 173 ? -2.810 -1.557 7.911 1.00 98.81 173 ILE A N 1
ATOM 1347 C CA . ILE A 1 173 ? -3.586 -2.741 8.283 1.00 98.81 173 ILE A CA 1
ATOM 1348 C C . ILE A 1 173 ? -4.098 -3.416 7.013 1.00 98.81 173 ILE A C 1
ATOM 1350 O O . ILE A 1 173 ? -4.727 -2.776 6.177 1.00 98.81 173 ILE A O 1
ATOM 1354 N N . PHE A 1 174 ? -3.874 -4.720 6.894 1.00 98.88 174 PHE A N 1
ATOM 1355 C CA . PHE A 1 174 ? -4.319 -5.542 5.773 1.00 98.88 174 PHE A CA 1
ATOM 1356 C C . PHE A 1 174 ? -5.173 -6.693 6.293 1.00 98.88 174 PHE A C 1
ATOM 1358 O O . PHE A 1 174 ? -4.663 -7.545 7.020 1.00 98.88 174 PHE A O 1
ATOM 1365 N N . ILE A 1 175 ? -6.445 -6.747 5.901 1.00 98.44 175 ILE A N 1
ATOM 1366 C CA . ILE A 1 175 ? -7.396 -7.785 6.309 1.00 98.44 175 ILE A CA 1
ATOM 1367 C C . ILE A 1 175 ? -7.956 -8.508 5.080 1.00 98.44 175 ILE A C 1
ATOM 1369 O O . ILE A 1 175 ? -8.521 -7.878 4.188 1.00 98.44 175 ILE A O 1
ATOM 1373 N N . ASN A 1 176 ? -7.842 -9.837 5.032 1.00 98.31 176 ASN A N 1
ATOM 1374 C CA . ASN A 1 176 ? -8.430 -10.666 3.969 1.00 98.31 176 ASN A CA 1
ATOM 1375 C C . ASN A 1 176 ? -8.001 -10.272 2.535 1.00 98.31 176 ASN A C 1
ATOM 1377 O O . ASN A 1 176 ? -8.784 -10.410 1.596 1.00 98.31 176 ASN A O 1
ATOM 1381 N N . ASN A 1 177 ? -6.788 -9.748 2.344 1.00 98.88 177 ASN A N 1
ATOM 1382 C CA . ASN A 1 177 ? -6.259 -9.422 1.016 1.00 98.88 177 ASN A CA 1
ATOM 1383 C C . ASN A 1 177 ? -5.558 -10.630 0.388 1.00 98.88 177 ASN A C 1
ATOM 1385 O O . ASN A 1 177 ? -5.154 -11.571 1.077 1.00 98.88 177 ASN A O 1
ATOM 1389 N N . ARG A 1 178 ? -5.354 -10.565 -0.928 1.00 98.94 178 ARG A N 1
ATOM 1390 C CA . ARG A 1 178 ? -4.560 -11.529 -1.693 1.00 98.94 178 ARG A CA 1
ATOM 1391 C C . ARG A 1 178 ? -3.271 -10.879 -2.169 1.00 98.94 178 ARG A C 1
ATOM 1393 O O . ARG A 1 178 ? -3.309 -9.961 -2.979 1.00 98.94 178 ARG A O 1
ATOM 1400 N N . PHE A 1 179 ? -2.141 -11.378 -1.696 1.00 98.94 179 PHE A N 1
ATOM 1401 C CA . PHE A 1 179 ? -0.812 -10.980 -2.135 1.00 98.94 179 PHE A CA 1
ATOM 1402 C C . PHE A 1 179 ? -0.379 -11.893 -3.278 1.00 98.94 179 PHE A C 1
ATOM 1404 O O . PHE A 1 179 ? -0.090 -13.071 -3.063 1.00 98.94 179 PHE A O 1
ATOM 1411 N N . THR A 1 180 ? -0.356 -11.361 -4.495 1.00 98.88 180 THR A N 1
ATOM 1412 C CA . THR A 1 180 ? -0.113 -12.111 -5.737 1.00 98.88 180 THR A CA 1
ATOM 1413 C C . THR A 1 180 ? 1.142 -11.618 -6.446 1.00 98.88 180 THR A C 1
ATOM 1415 O O . THR A 1 180 ? 1.659 -10.542 -6.147 1.00 98.88 180 THR A O 1
ATOM 1418 N N . SER A 1 181 ? 1.633 -12.402 -7.405 1.00 98.19 181 SER A N 1
ATOM 1419 C CA . SER A 1 181 ? 2.703 -11.979 -8.308 1.00 98.19 181 SER A CA 1
ATOM 1420 C C . SER A 1 181 ? 2.246 -11.961 -9.763 1.00 98.19 181 SER A C 1
ATOM 1422 O O . SER A 1 181 ? 1.412 -12.765 -10.180 1.00 98.19 181 SER A O 1
ATOM 1424 N N . TYR A 1 182 ? 2.797 -11.042 -10.554 1.00 97.38 182 TYR A N 1
ATOM 1425 C CA . TYR A 1 182 ? 2.546 -10.960 -11.992 1.00 97.38 182 TYR A CA 1
ATOM 1426 C C . TYR A 1 182 ? 3.809 -10.510 -12.741 1.00 97.38 182 TYR A C 1
ATOM 1428 O O . TYR A 1 182 ? 4.646 -9.814 -12.154 1.00 97.38 182 TYR A O 1
ATOM 1436 N N . PRO A 1 183 ? 3.993 -10.894 -14.021 1.00 95.19 183 PRO A N 1
ATOM 1437 C CA . PRO A 1 183 ? 5.083 -10.359 -14.824 1.00 95.19 183 PRO A CA 1
ATOM 1438 C C . PRO A 1 183 ? 5.120 -8.827 -14.829 1.00 95.19 183 PRO A C 1
ATOM 1440 O O . PRO A 1 183 ? 4.080 -8.169 -14.851 1.00 95.19 183 PRO A O 1
ATOM 1443 N N . GLY A 1 184 ? 6.325 -8.263 -14.809 1.00 92.88 184 GLY A N 1
ATOM 1444 C CA . GLY A 1 184 ? 6.519 -6.825 -14.979 1.00 92.88 184 GLY A CA 1
ATOM 1445 C C . GLY A 1 184 ? 6.217 -6.364 -16.411 1.00 92.88 184 GLY A C 1
ATOM 1446 O O . GLY A 1 184 ? 6.040 -7.197 -17.303 1.00 92.88 184 GLY A O 1
ATOM 1447 N N . PRO A 1 185 ? 6.229 -5.049 -16.681 1.00 91.25 185 PRO A N 1
ATOM 1448 C CA . PRO A 1 185 ? 6.050 -4.496 -18.028 1.00 91.25 185 PRO A CA 1
ATOM 1449 C C . PRO A 1 185 ? 7.038 -5.024 -19.080 1.00 91.25 185 PRO A C 1
ATOM 1451 O O . PRO A 1 185 ? 6.722 -5.051 -20.266 1.00 91.25 185 PRO A O 1
ATOM 1454 N N . THR A 1 186 ? 8.222 -5.475 -18.657 1.00 90.12 186 THR A N 1
ATOM 1455 C CA . THR A 1 186 ? 9.238 -6.108 -19.522 1.00 90.12 186 THR A CA 1
ATOM 1456 C C . THR A 1 186 ? 9.116 -7.638 -19.599 1.00 90.12 186 THR A C 1
ATOM 1458 O O . THR A 1 186 ? 9.965 -8.307 -20.187 1.00 90.12 186 THR A O 1
ATOM 1461 N N . GLY A 1 187 ? 8.059 -8.212 -19.017 1.00 90.81 187 GLY A N 1
ATOM 1462 C CA . GLY A 1 187 ? 7.716 -9.634 -19.096 1.00 90.81 187 GLY A CA 1
ATOM 1463 C C . GLY A 1 187 ? 8.453 -10.548 -18.115 1.00 90.81 187 GLY A C 1
ATOM 1464 O O . GLY A 1 187 ? 8.205 -11.752 -18.106 1.00 90.81 187 GLY A O 1
ATOM 1465 N N . ASN A 1 188 ? 9.343 -10.022 -17.272 1.00 90.81 188 ASN A N 1
ATOM 1466 C CA . ASN A 1 188 ? 10.050 -10.832 -16.285 1.00 90.81 188 ASN A CA 1
ATOM 1467 C C . ASN A 1 188 ? 9.150 -11.233 -15.114 1.00 90.81 188 ASN A C 1
ATOM 1469 O O . ASN A 1 188 ? 8.311 -10.459 -14.654 1.00 90.81 188 ASN A O 1
ATOM 1473 N N . ARG A 1 189 ? 9.361 -12.443 -14.599 1.00 94.00 189 ARG A N 1
ATOM 1474 C CA . ARG A 1 189 ? 8.629 -12.982 -13.447 1.00 94.00 189 ARG A CA 1
ATOM 1475 C C . ARG A 1 189 ? 9.413 -12.735 -12.161 1.00 94.00 189 ARG A C 1
ATOM 1477 O O . ARG A 1 189 ? 10.629 -12.556 -12.194 1.00 94.00 189 ARG A O 1
ATOM 1484 N N . ILE A 1 190 ? 8.729 -12.754 -11.022 1.00 96.06 190 ILE A N 1
ATOM 1485 C CA . ILE A 1 190 ? 9.379 -12.684 -9.709 1.00 96.06 190 ILE A CA 1
ATOM 1486 C C . ILE A 1 190 ? 9.851 -14.085 -9.319 1.00 96.06 190 ILE A C 1
ATOM 1488 O O . ILE A 1 190 ? 9.093 -15.051 -9.434 1.00 96.06 190 ILE A O 1
ATOM 1492 N N . ARG A 1 191 ? 11.100 -14.215 -8.861 1.00 95.62 191 ARG A N 1
ATOM 1493 C CA . ARG A 1 191 ? 11.602 -15.476 -8.310 1.00 95.62 191 ARG A CA 1
ATOM 1494 C C . ARG A 1 191 ? 10.761 -15.869 -7.083 1.00 95.62 191 ARG A C 1
ATOM 1496 O O . ARG A 1 191 ? 10.572 -15.038 -6.195 1.00 95.62 191 ARG A O 1
ATOM 1503 N N . PRO A 1 192 ? 10.287 -17.119 -6.970 1.00 97.12 192 PRO A N 1
ATOM 1504 C CA . PRO A 1 192 ? 9.618 -17.582 -5.757 1.00 97.12 192 PRO A CA 1
ATOM 1505 C C . PRO A 1 192 ? 10.451 -17.310 -4.494 1.00 97.12 192 PRO A C 1
ATOM 1507 O O . PRO A 1 192 ? 11.665 -17.510 -4.498 1.00 97.12 192 PRO A O 1
ATOM 1510 N N . GLY A 1 193 ? 9.805 -16.854 -3.423 1.00 97.62 193 GLY A N 1
ATOM 1511 C CA . GLY A 1 193 ? 10.439 -16.600 -2.131 1.00 97.62 193 GLY A CA 1
ATOM 1512 C C . GLY A 1 193 ? 11.378 -15.389 -2.063 1.00 97.62 193 GLY A C 1
ATOM 1513 O O . GLY A 1 193 ? 12.215 -15.353 -1.163 1.00 97.62 193 GLY A O 1
ATOM 1514 N N . SER A 1 194 ? 11.271 -14.424 -2.981 1.00 97.06 194 SER A N 1
ATOM 1515 C CA . SER A 1 194 ? 12.196 -13.278 -3.071 1.00 97.06 194 SER A CA 1
ATOM 1516 C C . SER A 1 194 ? 11.569 -11.901 -2.808 1.00 97.06 194 SER A C 1
ATOM 1518 O O . SER A 1 194 ? 12.295 -10.914 -2.730 1.00 97.06 194 SER A O 1
ATOM 1520 N N . THR A 1 195 ? 10.246 -11.807 -2.633 1.00 98.38 195 THR A N 1
ATOM 1521 C CA . THR A 1 195 ? 9.563 -10.564 -2.234 1.00 98.38 195 THR A CA 1
ATOM 1522 C C . THR A 1 195 ? 9.349 -10.518 -0.726 1.00 98.38 195 THR A C 1
ATOM 1524 O O . THR A 1 195 ? 8.844 -11.465 -0.130 1.00 98.38 195 THR A O 1
ATOM 1527 N N . PHE A 1 196 ? 9.665 -9.391 -0.102 1.00 98.75 196 PHE A N 1
ATOM 1528 C CA . PHE A 1 196 ? 9.415 -9.140 1.312 1.00 98.75 196 PHE A CA 1
ATOM 1529 C C . PHE A 1 196 ? 8.157 -8.292 1.498 1.00 98.75 196 PHE A C 1
ATOM 1531 O O . PHE A 1 196 ? 7.866 -7.380 0.721 1.00 98.75 196 PHE A O 1
ATOM 1538 N N . ILE A 1 197 ? 7.428 -8.575 2.574 1.00 98.75 197 ILE A N 1
ATOM 1539 C CA . ILE A 1 197 ? 6.208 -7.865 2.953 1.00 98.75 197 ILE A CA 1
ATOM 1540 C C . ILE A 1 197 ? 6.529 -6.396 3.227 1.00 98.75 197 ILE A C 1
ATOM 1542 O O . ILE A 1 197 ? 5.871 -5.513 2.692 1.00 98.75 197 ILE A O 1
ATOM 1546 N N . ALA A 1 198 ? 7.561 -6.115 4.017 1.00 98.56 198 ALA A N 1
ATOM 1547 C CA . ALA A 1 198 ? 8.001 -4.750 4.263 1.00 98.56 198 ALA A CA 1
ATOM 1548 C C . ALA A 1 198 ? 9.511 -4.673 4.465 1.00 98.56 198 ALA A C 1
ATOM 1550 O O . ALA A 1 198 ? 10.161 -5.676 4.778 1.00 98.56 198 ALA A O 1
ATOM 1551 N N . ARG A 1 199 ? 10.032 -3.455 4.342 1.00 98.62 199 ARG A N 1
ATOM 1552 C CA . ARG A 1 199 ? 11.354 -3.059 4.822 1.00 98.62 199 ARG A CA 1
ATOM 1553 C C . ARG A 1 199 ? 11.275 -1.753 5.601 1.00 98.62 199 ARG A C 1
ATOM 1555 O O . ARG A 1 199 ? 10.327 -0.985 5.434 1.00 98.62 199 ARG A O 1
ATOM 1562 N N . SER A 1 200 ? 12.292 -1.488 6.414 1.00 98.25 200 SER A N 1
ATOM 1563 C CA . SER A 1 200 ? 12.382 -0.232 7.154 1.00 98.25 200 SER A CA 1
ATOM 1564 C C . SER A 1 200 ? 13.015 0.873 6.318 1.00 98.25 200 SER A C 1
ATOM 1566 O O . SER A 1 200 ? 13.941 0.648 5.540 1.00 98.25 200 SER A O 1
ATOM 1568 N N . ALA A 1 201 ? 12.561 2.105 6.536 1.00 95.81 201 ALA A N 1
ATOM 1569 C CA . ALA A 1 201 ? 13.219 3.300 6.017 1.00 95.81 201 ALA A CA 1
ATOM 1570 C C . ALA A 1 201 ? 14.533 3.638 6.761 1.00 95.81 201 ALA A C 1
ATOM 1572 O O . ALA A 1 201 ? 15.232 4.578 6.371 1.00 95.81 201 ALA A O 1
ATOM 1573 N N . GLY A 1 202 ? 14.857 2.921 7.848 1.00 94.62 202 GLY A N 1
ATOM 1574 C CA . GLY A 1 202 ? 16.113 3.061 8.592 1.00 94.62 202 GLY A CA 1
ATOM 1575 C C . GLY A 1 202 ? 16.264 4.383 9.337 1.00 94.62 202 GLY A C 1
ATOM 1576 O O . GLY A 1 202 ? 17.385 4.819 9.599 1.00 94.62 202 GLY A O 1
ATOM 1577 N N . ARG A 1 203 ? 15.150 5.055 9.650 1.00 92.56 203 ARG A N 1
ATOM 1578 C CA . ARG A 1 203 ? 15.150 6.313 10.403 1.00 92.56 203 ARG A CA 1
ATOM 1579 C C . ARG A 1 203 ? 14.379 6.144 11.711 1.00 92.56 203 ARG A C 1
ATOM 1581 O O . ARG A 1 203 ? 13.195 5.837 11.637 1.00 92.56 203 ARG A O 1
ATOM 1588 N N . PRO A 1 204 ? 14.977 6.454 12.877 1.00 87.94 204 PRO A N 1
ATOM 1589 C CA . PRO A 1 204 ? 14.317 6.290 14.178 1.00 87.94 204 PRO A CA 1
ATOM 1590 C C . PRO A 1 204 ? 13.015 7.084 14.362 1.00 87.94 204 PRO A C 1
ATOM 1592 O O . PRO A 1 204 ? 12.221 6.768 15.233 1.00 87.94 204 PRO A O 1
ATOM 1595 N N . VAL A 1 205 ? 12.794 8.136 13.567 1.00 91.06 205 VAL A N 1
ATOM 1596 C CA . VAL A 1 205 ? 11.558 8.939 13.616 1.00 91.06 205 VAL A CA 1
ATOM 1597 C C . VAL A 1 205 ? 10.382 8.273 12.893 1.00 91.06 205 VAL A C 1
ATOM 1599 O O . VAL A 1 205 ? 9.242 8.693 13.051 1.00 91.06 205 VAL A O 1
ATOM 1602 N N . TYR A 1 206 ? 10.646 7.269 12.058 1.00 94.44 206 TYR A N 1
ATOM 1603 C CA . TYR A 1 206 ? 9.613 6.547 11.328 1.00 94.44 206 TYR A CA 1
ATOM 1604 C C . TYR A 1 206 ? 9.259 5.275 12.082 1.00 94.44 206 TYR A C 1
ATOM 1606 O O . TYR A 1 206 ? 10.154 4.533 12.480 1.00 94.44 206 TYR A O 1
ATOM 1614 N N . VAL A 1 207 ? 7.962 5.044 12.280 1.00 97.75 207 VAL A N 1
ATOM 1615 C CA . VAL A 1 207 ? 7.463 3.827 12.919 1.00 97.75 207 VAL A CA 1
ATOM 1616 C C . VAL A 1 207 ? 7.061 2.825 11.840 1.00 97.75 207 VAL A C 1
ATOM 1618 O O . VAL A 1 207 ? 6.225 3.096 10.976 1.00 97.75 207 VAL A O 1
ATOM 1621 N N . ASP A 1 208 ? 7.664 1.648 11.912 1.00 98.31 208 ASP A N 1
ATOM 1622 C CA . ASP A 1 208 ? 7.421 0.490 11.067 1.00 98.31 208 ASP A CA 1
ATOM 1623 C C . ASP A 1 208 ? 6.216 -0.307 11.600 1.00 98.31 208 ASP A C 1
ATOM 1625 O O . ASP A 1 208 ? 6.364 -1.411 12.125 1.00 98.31 208 ASP A O 1
ATOM 1629 N N . ASN A 1 209 ? 5.003 0.254 11.505 1.00 98.31 209 ASN A N 1
ATOM 1630 C CA . ASN A 1 209 ? 3.791 -0.382 12.035 1.00 98.31 209 ASN A CA 1
ATOM 1631 C C . ASN A 1 209 ? 2.921 -0.987 10.923 1.00 98.31 209 ASN A C 1
ATOM 1633 O O . ASN A 1 209 ? 2.274 -0.268 10.154 1.00 98.31 209 ASN A O 1
ATOM 1637 N N . VAL A 1 210 ? 2.910 -2.320 10.844 1.00 98.69 210 VAL A N 1
ATOM 1638 C CA . VAL A 1 210 ? 2.151 -3.078 9.839 1.00 98.69 210 VAL A CA 1
ATOM 1639 C C . VAL A 1 210 ? 1.464 -4.261 10.510 1.00 98.69 210 VAL A C 1
ATOM 1641 O O . VAL A 1 210 ? 2.115 -5.026 11.218 1.00 98.69 210 VAL A O 1
ATOM 1644 N N . LEU A 1 211 ? 0.171 -4.445 10.255 1.00 98.69 211 LEU A N 1
ATOM 1645 C CA . LEU A 1 211 ? -0.617 -5.565 10.761 1.00 98.69 211 LEU A CA 1
ATOM 1646 C C . LEU A 1 211 ? -1.317 -6.300 9.615 1.00 98.69 211 LEU A C 1
ATOM 1648 O O . LEU A 1 211 ? -2.109 -5.721 8.876 1.00 98.69 211 LEU A O 1
ATOM 1652 N N . MET A 1 212 ? -1.032 -7.593 9.492 1.00 98.62 212 MET A N 1
ATOM 1653 C CA . MET A 1 212 ? -1.603 -8.498 8.495 1.00 98.62 212 MET A CA 1
ATOM 1654 C C . MET A 1 212 ? -2.547 -9.491 9.183 1.00 98.62 212 MET A C 1
ATOM 1656 O O . MET A 1 212 ? -2.107 -10.248 10.040 1.00 98.62 212 MET A O 1
ATOM 1660 N N . ILE A 1 213 ? -3.824 -9.535 8.807 1.00 98.38 213 ILE A N 1
ATOM 1661 C CA . ILE A 1 213 ? -4.818 -10.467 9.356 1.00 98.38 213 ILE A CA 1
ATOM 1662 C C . ILE A 1 213 ? -5.474 -11.254 8.220 1.00 98.38 213 ILE A C 1
ATOM 1664 O O . ILE A 1 213 ? -6.082 -10.676 7.320 1.00 98.38 213 ILE A O 1
ATOM 1668 N N . ASN A 1 214 ? -5.371 -12.583 8.282 1.00 97.88 214 ASN A N 1
ATOM 1669 C CA . ASN A 1 214 ? -6.054 -13.525 7.389 1.00 97.88 214 ASN A CA 1
ATOM 1670 C C . ASN A 1 214 ? -5.798 -13.261 5.893 1.00 97.88 214 ASN A C 1
ATOM 1672 O O . ASN A 1 214 ? -6.674 -13.456 5.052 1.00 97.88 214 ASN A O 1
ATOM 1676 N N . ASN A 1 215 ? -4.600 -12.788 5.547 1.00 98.62 215 ASN A N 1
ATOM 1677 C CA . ASN A 1 215 ? -4.236 -12.547 4.153 1.00 98.62 215 ASN A CA 1
ATOM 1678 C C . ASN A 1 215 ? -3.788 -13.847 3.473 1.00 98.62 215 ASN A C 1
ATOM 1680 O O . ASN A 1 215 ? -3.237 -14.745 4.113 1.00 98.62 215 ASN A O 1
ATOM 1684 N N . GLN A 1 216 ? -3.997 -13.931 2.164 1.00 98.88 216 GLN A N 1
ATOM 1685 C CA . GLN A 1 216 ? -3.505 -15.023 1.331 1.00 98.88 216 GLN A CA 1
ATOM 1686 C C . GLN A 1 216 ? -2.210 -14.599 0.644 1.00 98.88 216 GLN A C 1
ATOM 1688 O O . GLN A 1 216 ? -2.165 -13.513 0.069 1.00 98.88 216 GLN A O 1
ATOM 1693 N N . PHE A 1 217 ? -1.184 -15.443 0.656 1.00 98.81 217 PHE A N 1
ATOM 1694 C CA . PHE A 1 217 ? 0.097 -15.165 0.010 1.00 98.81 217 PHE A CA 1
ATOM 1695 C C . PHE A 1 217 ? 0.409 -16.186 -1.083 1.00 98.81 217 PHE A C 1
ATOM 1697 O O . PHE A 1 217 ? 0.295 -17.396 -0.896 1.00 98.81 217 PHE A O 1
ATOM 1704 N N . ASP A 1 218 ? 0.828 -15.676 -2.233 1.00 98.56 218 ASP A N 1
ATOM 1705 C CA . ASP A 1 218 ? 1.408 -16.461 -3.316 1.00 98.56 218 ASP A CA 1
ATOM 1706 C C . ASP A 1 218 ? 2.897 -16.768 -3.055 1.00 98.56 218 ASP A C 1
ATOM 1708 O O . ASP A 1 218 ? 3.544 -16.170 -2.192 1.00 98.56 218 ASP A O 1
ATOM 1712 N N . ASN A 1 219 ? 3.471 -17.684 -3.833 1.00 97.75 219 ASN A N 1
ATOM 1713 C CA . ASN A 1 219 ? 4.794 -18.270 -3.597 1.00 97.75 219 ASN A CA 1
ATOM 1714 C C . ASN A 1 219 ? 5.983 -17.300 -3.747 1.00 97.75 219 ASN A C 1
ATOM 1716 O O . ASN A 1 219 ? 7.106 -17.647 -3.387 1.00 97.75 219 ASN A O 1
ATOM 1720 N N . HIS A 1 220 ? 5.767 -16.099 -4.283 1.00 98.25 220 HIS A N 1
ATOM 1721 C CA . HIS A 1 220 ? 6.794 -15.067 -4.431 1.00 98.25 220 HIS A CA 1
ATOM 1722 C C . HIS A 1 220 ? 7.273 -14.486 -3.094 1.00 98.25 220 HIS A C 1
ATOM 1724 O O . HIS A 1 220 ? 8.357 -13.911 -3.039 1.00 98.25 220 HIS A O 1
ATOM 1730 N N . ILE A 1 221 ? 6.500 -14.647 -2.021 1.00 98.69 221 ILE A N 1
ATOM 1731 C CA . ILE A 1 221 ? 6.785 -14.045 -0.719 1.00 98.69 221 ILE A CA 1
ATOM 1732 C C . ILE A 1 221 ? 7.853 -14.856 0.008 1.00 98.69 221 ILE A C 1
ATOM 1734 O O . ILE A 1 221 ? 7.735 -16.069 0.175 1.00 98.69 221 ILE A O 1
ATOM 1738 N N . ALA A 1 222 ? 8.906 -14.179 0.453 1.00 98.25 222 ALA A N 1
ATOM 1739 C CA . ALA A 1 222 ? 10.006 -14.778 1.183 1.00 98.25 222 ALA A CA 1
ATOM 1740 C C . ALA A 1 222 ? 9.516 -15.436 2.477 1.00 98.25 222 ALA A C 1
ATOM 1742 O O . ALA A 1 222 ? 8.743 -14.852 3.237 1.00 98.25 222 ALA A O 1
ATOM 1743 N N . ALA A 1 223 ? 10.040 -16.624 2.792 1.00 97.81 223 ALA A N 1
ATOM 1744 C CA . ALA A 1 223 ? 9.735 -17.316 4.047 1.00 97.81 223 ALA A CA 1
ATOM 1745 C C . ALA A 1 223 ? 10.098 -16.463 5.283 1.00 97.81 223 ALA A C 1
ATOM 1747 O O . ALA A 1 223 ? 9.399 -16.494 6.297 1.00 97.81 223 ALA A O 1
ATOM 1748 N N . GLN A 1 224 ? 11.132 -15.622 5.157 1.00 97.75 224 GLN A N 1
ATOM 1749 C CA . GLN A 1 224 ? 11.522 -14.624 6.155 1.00 97.75 224 GLN A CA 1
ATOM 1750 C C . GLN A 1 224 ? 10.411 -13.596 6.450 1.00 97.75 224 GLN A C 1
ATOM 1752 O O . GLN A 1 224 ? 10.336 -13.070 7.562 1.00 97.75 224 GLN A O 1
ATOM 1757 N N . GLY A 1 225 ? 9.535 -13.329 5.478 1.00 98.06 225 GLY A N 1
ATOM 1758 C CA . GLY A 1 225 ? 8.433 -12.371 5.542 1.00 98.06 225 GLY A CA 1
ATOM 1759 C C . GLY A 1 225 ? 8.907 -10.927 5.425 1.00 98.06 225 GLY A C 1
ATOM 1760 O O . GLY A 1 225 ? 8.601 -10.249 4.451 1.00 98.06 225 GLY A O 1
ATOM 1761 N N . TRP A 1 226 ? 9.686 -10.467 6.397 1.00 98.38 226 TRP A N 1
ATOM 1762 C CA . TRP A 1 226 ? 10.045 -9.062 6.566 1.00 98.38 226 TRP A CA 1
ATOM 1763 C C . TRP A 1 226 ? 11.539 -8.858 6.323 1.00 98.38 226 TRP A C 1
ATOM 1765 O O . TRP A 1 226 ? 12.352 -9.675 6.761 1.00 98.38 226 TRP A O 1
ATOM 1775 N N . ALA A 1 227 ? 11.917 -7.808 5.598 1.00 98.12 227 ALA A N 1
ATOM 1776 C CA . ALA A 1 227 ? 13.314 -7.543 5.276 1.00 98.12 227 ALA A CA 1
ATOM 1777 C C . ALA A 1 227 ? 14.057 -6.932 6.472 1.00 98.12 227 ALA A C 1
ATOM 1779 O O . ALA A 1 227 ? 13.482 -6.211 7.284 1.00 98.12 227 ALA A O 1
ATOM 1780 N N . GLY A 1 228 ? 15.356 -7.198 6.560 1.00 96.88 228 GLY A N 1
ATOM 1781 C CA . GLY A 1 228 ? 16.231 -6.608 7.571 1.00 96.88 228 GLY A CA 1
ATOM 1782 C C . GLY A 1 228 ? 17.700 -6.821 7.210 1.00 96.88 228 GLY A C 1
ATOM 1783 O O . GLY A 1 228 ? 18.005 -7.041 6.035 1.00 96.88 228 GLY A O 1
ATOM 1784 N N . PRO A 1 229 ? 18.624 -6.817 8.188 1.00 96.38 229 PRO A N 1
ATOM 1785 C CA . PRO A 1 229 ? 20.062 -6.879 7.915 1.00 96.38 229 PRO A CA 1
ATOM 1786 C C . PRO A 1 229 ? 20.534 -8.056 7.048 1.00 96.38 229 PRO A C 1
ATOM 1788 O O . PRO A 1 229 ? 21.523 -7.917 6.333 1.00 96.38 229 PRO A O 1
ATOM 1791 N N . LEU A 1 230 ? 19.818 -9.188 7.050 1.00 92.50 230 LEU A N 1
ATOM 1792 C CA . LEU A 1 230 ? 20.109 -10.330 6.167 1.00 92.50 230 LEU A CA 1
ATOM 1793 C C . LEU A 1 230 ? 19.940 -10.013 4.670 1.00 92.50 230 LEU A C 1
ATOM 1795 O O . LEU A 1 230 ? 20.472 -10.730 3.830 1.00 92.50 230 LEU A O 1
ATOM 1799 N N . ASN A 1 231 ? 19.222 -8.940 4.342 1.00 93.81 231 ASN A N 1
ATOM 1800 C CA . ASN A 1 231 ? 18.948 -8.471 2.984 1.00 93.81 231 ASN A CA 1
ATOM 1801 C C . ASN A 1 231 ? 19.564 -7.092 2.723 1.00 93.81 231 ASN A C 1
ATOM 1803 O O . ASN A 1 231 ? 19.122 -6.391 1.822 1.00 93.81 231 ASN A O 1
ATOM 1807 N N . HIS A 1 232 ? 20.562 -6.692 3.520 1.00 95.56 232 HIS A N 1
ATOM 1808 C CA . HIS A 1 232 ? 21.169 -5.355 3.478 1.00 95.56 232 HIS A CA 1
ATOM 1809 C C . HIS A 1 232 ? 20.189 -4.206 3.771 1.00 95.56 232 HIS A C 1
ATOM 1811 O O . HIS A 1 232 ? 20.455 -3.060 3.417 1.00 95.56 232 HIS A O 1
ATOM 1817 N N . GLU A 1 233 ? 19.088 -4.499 4.463 1.00 97.19 233 GLU A N 1
ATOM 1818 C CA . GLU A 1 233 ? 18.126 -3.498 4.919 1.00 97.19 233 GLU A CA 1
ATOM 1819 C C . GLU A 1 233 ? 18.358 -3.152 6.400 1.00 97.19 233 GLU A C 1
ATOM 1821 O O . GLU A 1 233 ? 18.867 -3.976 7.171 1.00 97.19 233 GLU A O 1
ATOM 1826 N N . PRO A 1 234 ? 18.005 -1.933 6.835 1.00 97.25 234 PRO A N 1
ATOM 1827 C CA . PRO A 1 234 ? 18.105 -1.552 8.237 1.00 97.25 234 PRO A CA 1
ATOM 1828 C C . PRO A 1 234 ? 17.151 -2.372 9.118 1.00 97.25 234 PRO A C 1
ATOM 1830 O O . PRO A 1 234 ? 16.179 -2.966 8.648 1.00 97.25 234 PRO A O 1
ATOM 1833 N N . LEU A 1 235 ? 17.424 -2.387 10.425 1.00 97.25 235 LEU A N 1
ATOM 1834 C CA . LEU A 1 235 ? 16.471 -2.909 11.406 1.00 97.25 235 LEU A CA 1
ATOM 1835 C C . LEU A 1 235 ? 15.200 -2.041 11.435 1.00 97.25 235 LEU A C 1
ATOM 1837 O O . LEU A 1 235 ? 15.314 -0.824 11.262 1.00 97.25 235 LEU A O 1
ATOM 1841 N N . PRO A 1 236 ? 14.019 -2.641 11.684 1.00 97.38 236 PRO A N 1
ATOM 1842 C CA . PRO A 1 236 ? 12.791 -1.881 11.866 1.00 97.38 236 PRO A CA 1
ATOM 1843 C C . PRO A 1 236 ? 12.799 -1.057 13.149 1.00 97.38 236 PRO A C 1
ATOM 1845 O O . PRO A 1 236 ? 13.591 -1.293 14.062 1.00 97.38 236 PRO A O 1
ATOM 1848 N N . ASN A 1 237 ? 11.868 -0.114 13.224 1.00 96.88 237 ASN A N 1
ATOM 1849 C CA . ASN A 1 237 ? 11.539 0.636 14.421 1.00 96.88 237 ASN A CA 1
ATOM 1850 C C . ASN A 1 237 ? 10.054 0.435 14.797 1.00 96.88 237 ASN A C 1
ATOM 1852 O O . ASN A 1 237 ? 9.185 0.942 14.091 1.00 96.88 237 ASN A O 1
ATOM 1856 N N . PRO A 1 238 ? 9.728 -0.266 15.896 1.00 96.75 238 PRO A N 1
ATOM 1857 C CA . PRO A 1 238 ? 10.652 -0.827 16.877 1.00 96.75 238 PRO A CA 1
ATOM 1858 C C . PRO A 1 238 ? 11.449 -2.016 16.325 1.00 96.75 238 PRO A C 1
ATOM 1860 O O . PRO A 1 238 ? 10.960 -2.777 15.491 1.00 96.75 238 PRO A O 1
ATOM 1863 N N . THR A 1 239 ? 12.661 -2.224 16.851 1.00 95.94 239 THR A N 1
ATOM 1864 C CA . THR A 1 239 ? 13.530 -3.356 16.469 1.00 95.94 239 THR A CA 1
ATOM 1865 C C . THR A 1 239 ? 12.876 -4.712 16.730 1.00 95.94 239 THR A C 1
ATOM 1867 O O . THR A 1 239 ? 13.130 -5.680 16.013 1.00 95.94 239 THR A O 1
ATOM 1870 N N . GLN A 1 240 ? 12.045 -4.793 17.771 1.00 94.94 240 GLN A N 1
ATOM 1871 C CA . GLN A 1 240 ? 11.283 -5.981 18.128 1.00 94.94 240 GLN A CA 1
ATOM 1872 C C . GLN A 1 240 ? 9.791 -5.653 18.099 1.00 94.94 240 GLN A C 1
ATOM 1874 O O . GLN A 1 240 ? 9.329 -4.788 18.839 1.00 94.94 240 GLN A O 1
ATOM 1879 N N . ALA A 1 241 ? 9.037 -6.379 17.275 1.00 97.25 241 ALA A N 1
ATOM 1880 C CA . ALA A 1 241 ? 7.588 -6.249 17.225 1.00 97.25 241 ALA A CA 1
ATOM 1881 C C . ALA A 1 241 ? 6.918 -6.787 18.505 1.00 97.25 241 ALA A C 1
ATOM 1883 O O . ALA A 1 241 ? 7.243 -7.874 19.001 1.00 97.25 241 ALA A O 1
ATOM 1884 N N . GLY A 1 242 ? 5.953 -6.023 19.015 1.00 96.19 242 GLY A N 1
ATOM 1885 C CA . GLY A 1 242 ? 5.069 -6.393 20.120 1.00 96.19 242 GLY A CA 1
ATOM 1886 C C . GLY A 1 242 ? 3.685 -6.814 19.623 1.00 96.19 242 GLY A C 1
ATOM 1887 O O . GLY A 1 242 ? 3.480 -7.035 18.432 1.00 96.19 242 GLY A O 1
ATOM 1888 N N . ALA A 1 243 ? 2.710 -6.911 20.529 1.00 95.06 243 ALA A N 1
ATOM 1889 C CA . ALA A 1 243 ? 1.315 -7.164 20.145 1.00 95.06 243 ALA A CA 1
ATOM 1890 C C . ALA A 1 243 ? 0.677 -5.947 19.443 1.00 95.06 243 ALA A C 1
ATOM 1892 O O . ALA A 1 243 ? -0.128 -6.092 18.524 1.00 95.06 243 ALA A O 1
ATOM 1893 N N . THR A 1 244 ? 1.077 -4.732 19.828 1.00 93.81 244 THR A N 1
ATOM 1894 C CA . THR A 1 244 ? 0.459 -3.472 19.381 1.00 93.81 244 THR A CA 1
ATOM 1895 C C . THR A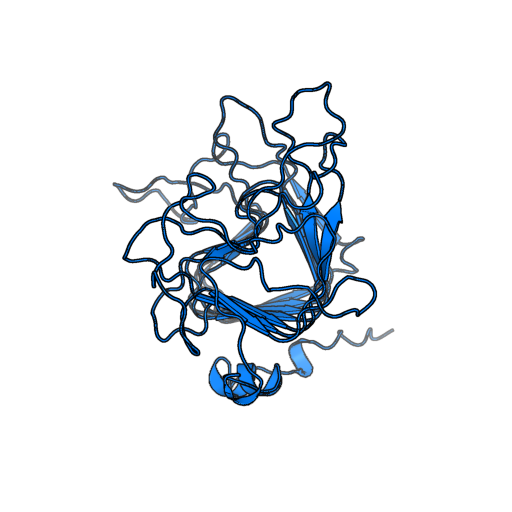 1 244 ? 1.305 -2.668 18.391 1.00 93.81 244 THR A C 1
ATOM 1897 O O . THR A 1 244 ? 0.764 -1.799 17.712 1.00 93.81 244 THR A O 1
ATOM 1900 N N . GLN A 1 245 ? 2.600 -2.971 18.266 1.00 95.25 245 GLN A N 1
ATOM 1901 C CA . GLN A 1 245 ? 3.564 -2.189 17.485 1.00 95.25 245 GLN A CA 1
ATOM 1902 C C . GLN A 1 245 ? 4.514 -3.083 16.683 1.00 95.25 245 GLN A C 1
ATOM 1904 O O . GLN A 1 245 ? 4.776 -4.229 17.059 1.00 95.25 245 GLN A O 1
ATOM 1909 N N . GLY A 1 246 ? 5.081 -2.524 15.614 1.00 97.81 246 GLY A N 1
ATOM 1910 C CA . GLY A 1 246 ? 5.988 -3.224 14.709 1.00 97.81 246 GLY A CA 1
ATOM 1911 C C . GLY A 1 246 ? 5.253 -4.009 13.623 1.00 97.81 246 GLY A C 1
ATOM 1912 O O . GLY A 1 246 ? 4.035 -3.897 13.445 1.00 97.81 246 GLY A O 1
ATOM 1913 N N . TRP A 1 247 ? 6.005 -4.837 12.904 1.00 98.56 247 TRP A N 1
ATOM 1914 C CA . TRP A 1 247 ? 5.468 -5.740 11.890 1.00 98.56 247 TRP A CA 1
ATOM 1915 C C . TRP A 1 247 ? 4.833 -6.979 12.510 1.00 98.56 247 TRP A C 1
ATOM 1917 O O . TRP A 1 247 ? 5.457 -7.689 13.300 1.00 98.56 247 TRP A O 1
ATOM 1927 N N . ARG A 1 248 ? 3.577 -7.243 12.163 1.00 98.44 248 ARG A N 1
ATOM 1928 C CA . ARG A 1 248 ? 2.747 -8.256 12.815 1.00 98.44 248 ARG A CA 1
ATOM 1929 C C . ARG A 1 248 ? 1.901 -9.004 11.793 1.00 98.44 248 ARG A C 1
ATOM 1931 O O . ARG A 1 248 ? 1.388 -8.404 10.849 1.00 98.44 248 ARG A O 1
ATOM 1938 N N . GLU A 1 249 ? 1.715 -10.303 12.002 1.00 98.25 249 GLU A N 1
ATOM 1939 C CA . GLU A 1 249 ? 0.812 -11.120 11.186 1.00 98.25 249 GLU A CA 1
ATOM 1940 C C . GLU A 1 249 ? 0.001 -12.125 12.007 1.00 98.25 249 GLU A C 1
ATOM 1942 O O . GLU A 1 249 ? 0.463 -12.633 13.026 1.00 98.25 249 GLU A O 1
ATOM 1947 N N . TYR A 1 250 ? -1.205 -12.435 11.538 1.00 98.19 250 TYR A N 1
ATOM 1948 C CA . TYR A 1 250 ? -2.096 -13.437 12.105 1.00 98.19 250 TYR A CA 1
ATOM 1949 C C . TYR A 1 250 ? -2.854 -14.174 10.999 1.00 98.19 250 TYR A C 1
ATOM 1951 O O . TYR A 1 250 ? -3.393 -13.549 10.087 1.00 98.19 250 TYR A O 1
ATOM 1959 N N . GLY A 1 251 ? -2.942 -15.500 11.111 1.00 97.44 251 GLY A N 1
ATOM 1960 C CA . GLY A 1 251 ? -3.909 -16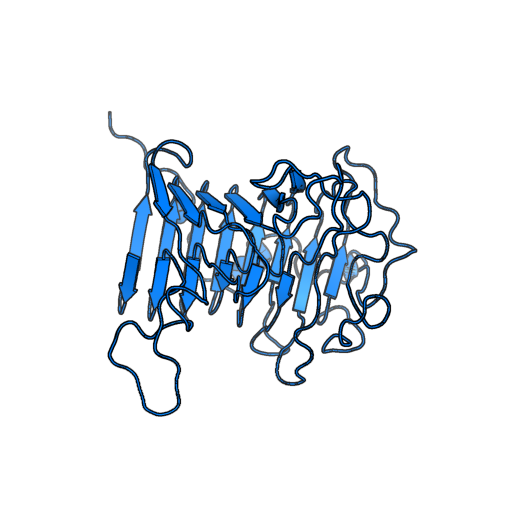.302 10.349 1.00 97.44 251 GLY A CA 1
ATOM 1961 C C . GLY A 1 251 ? -3.693 -16.369 8.833 1.00 97.44 251 GLY A C 1
ATOM 1962 O O . GLY A 1 251 ? -4.590 -16.805 8.117 1.00 97.44 251 GLY A O 1
ATOM 1963 N N . SER A 1 252 ? -2.535 -15.943 8.327 1.00 97.81 252 SER A N 1
ATOM 1964 C CA . SER A 1 252 ? -2.248 -15.938 6.892 1.00 97.81 252 SER A CA 1
ATOM 1965 C C . SER A 1 252 ? -2.224 -17.349 6.282 1.00 97.81 252 SER A C 1
ATOM 1967 O O . SER A 1 252 ? -1.755 -18.309 6.903 1.00 97.81 252 SER A O 1
ATOM 1969 N N . THR A 1 253 ? -2.697 -17.466 5.042 1.00 98.75 253 THR A N 1
ATOM 1970 C CA . THR A 1 253 ? -2.776 -18.727 4.280 1.00 98.75 253 THR A CA 1
ATOM 1971 C C . THR A 1 253 ? -2.076 -18.609 2.927 1.00 98.75 253 THR A C 1
ATOM 1973 O O . THR A 1 253 ? -1.704 -17.511 2.511 1.00 98.75 253 THR A O 1
ATOM 1976 N N . ASP A 1 254 ? -1.847 -19.728 2.246 1.00 98.50 254 ASP A N 1
ATOM 1977 C CA . ASP A 1 254 ? -1.530 -19.710 0.818 1.00 98.50 254 ASP A CA 1
ATOM 1978 C C . ASP A 1 254 ? -2.782 -19.376 -0.018 1.00 98.50 254 ASP A C 1
ATOM 1980 O O . ASP A 1 254 ? -3.894 -19.232 0.500 1.00 98.50 254 ASP A O 1
ATOM 1984 N N . LEU A 1 255 ? -2.624 -19.253 -1.338 1.00 98.19 255 LEU A N 1
ATOM 1985 C CA . LEU A 1 255 ? -3.752 -18.971 -2.234 1.00 98.19 255 LEU A CA 1
ATOM 1986 C C . LEU A 1 255 ? -4.806 -20.096 -2.2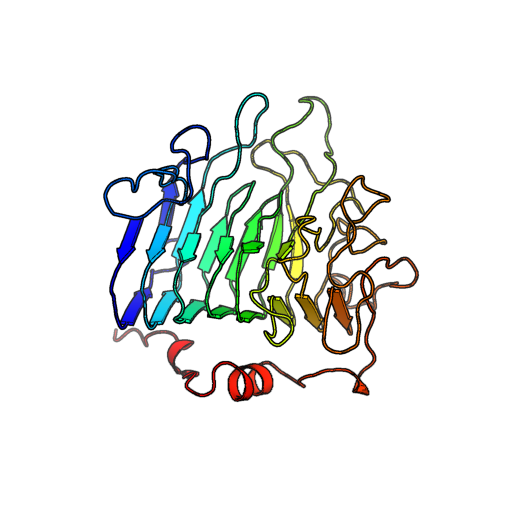92 1.00 98.19 255 LEU A C 1
ATOM 1988 O O . LEU A 1 255 ? -5.892 -19.870 -2.823 1.00 98.19 255 LEU A O 1
ATOM 1992 N N . GLN A 1 256 ? -4.502 -21.293 -1.784 1.00 97.94 256 GLN A N 1
ATOM 1993 C CA . GLN A 1 256 ? -5.421 -22.431 -1.705 1.00 97.94 256 GLN A CA 1
ATOM 1994 C C . GLN A 1 256 ? -6.131 -22.512 -0.340 1.00 97.94 256 GLN A C 1
ATOM 1996 O O . GLN A 1 256 ? -7.025 -23.339 -0.171 1.00 97.94 256 GLN A O 1
ATOM 2001 N N . GLY A 1 257 ? -5.776 -21.647 0.616 1.00 97.62 257 GLY A N 1
ATOM 2002 C CA . GLY A 1 257 ? -6.348 -21.612 1.961 1.00 97.62 257 GLY A CA 1
ATOM 2003 C C . GLY A 1 257 ? -5.626 -22.498 2.982 1.00 97.62 257 GLY A C 1
ATOM 2004 O O . GLY A 1 257 ? -6.104 -22.629 4.110 1.00 97.62 257 GLY A O 1
ATOM 2005 N N . ASN A 1 258 ? -4.478 -23.090 2.642 1.00 98.31 258 ASN A N 1
ATOM 2006 C CA . ASN A 1 258 ? -3.673 -23.821 3.619 1.00 98.31 258 ASN A CA 1
ATOM 2007 C C . ASN A 1 258 ? -2.923 -22.837 4.520 1.00 98.31 258 ASN A C 1
ATOM 2009 O O . ASN A 1 258 ? -2.469 -21.787 4.072 1.00 98.31 258 ASN A O 1
ATOM 2013 N N . LYS A 1 259 ? -2.753 -23.177 5.801 1.00 97.38 259 LYS A N 1
ATOM 2014 C CA . LYS A 1 259 ? -1.975 -22.349 6.737 1.00 97.38 259 LYS A CA 1
ATOM 2015 C C . LYS A 1 259 ? -0.532 -22.202 6.252 1.00 97.38 259 LYS A C 1
ATOM 2017 O O . LYS A 1 259 ? 0.091 -23.198 5.891 1.00 97.38 259 LYS A O 1
ATOM 2022 N N . LEU A 1 260 ? 0.004 -20.984 6.302 1.00 96.69 260 LEU A N 1
ATOM 2023 C CA . LEU A 1 260 ? 1.414 -20.753 5.995 1.00 96.69 260 LEU A CA 1
ATOM 2024 C C . LEU A 1 260 ? 2.325 -21.290 7.099 1.00 96.69 260 LEU A C 1
ATOM 2026 O O . LEU A 1 260 ? 2.025 -21.163 8.287 1.00 96.69 260 LEU A O 1
ATOM 2030 N N . ASP A 1 261 ? 3.483 -21.811 6.699 1.00 96.31 261 ASP A N 1
ATOM 2031 C CA . ASP A 1 261 ? 4.596 -22.022 7.618 1.00 96.31 261 ASP A CA 1
ATOM 2032 C C . ASP A 1 261 ? 5.273 -20.679 7.923 1.00 96.31 261 ASP A C 1
ATOM 2034 O O . ASP A 1 261 ? 5.921 -20.065 7.072 1.00 96.31 261 ASP A O 1
ATOM 2038 N N . THR A 1 262 ? 5.113 -20.216 9.160 1.00 97.00 262 THR A N 1
ATOM 2039 C CA . THR A 1 262 ? 5.698 -18.965 9.650 1.00 97.00 262 THR A CA 1
ATOM 2040 C C . THR A 1 262 ? 6.925 -19.188 10.537 1.00 97.00 262 THR A C 1
ATOM 2042 O O . THR A 1 262 ? 7.409 -18.240 11.155 1.00 97.00 262 THR A O 1
ATOM 2045 N N . SER A 1 263 ? 7.455 -20.412 10.626 1.00 97.31 263 SER A N 1
ATOM 2046 C CA . SER A 1 263 ? 8.607 -20.740 11.484 1.00 97.31 263 SER A CA 1
ATOM 2047 C C . SER A 1 263 ? 9.890 -19.994 11.088 1.00 97.31 263 SER A C 1
ATOM 2049 O O . SER A 1 263 ? 10.744 -19.717 11.932 1.00 97.31 263 SER A O 1
ATOM 2051 N N . ALA A 1 264 ? 10.002 -19.613 9.812 1.00 97.12 264 ALA A N 1
ATOM 2052 C CA . ALA A 1 264 ? 11.134 -18.877 9.263 1.00 97.12 264 ALA A CA 1
ATOM 2053 C C . ALA A 1 264 ? 11.021 -17.347 9.395 1.00 97.12 264 ALA A C 1
ATOM 2055 O O . ALA A 1 264 ? 11.963 -16.646 9.018 1.00 97.12 264 ALA A O 1
ATOM 2056 N N . ARG A 1 265 ? 9.907 -16.811 9.922 1.00 97.69 265 ARG A N 1
ATOM 2057 C CA . ARG A 1 265 ? 9.705 -15.359 10.030 1.00 97.69 265 ARG A CA 1
ATOM 2058 C C . ARG A 1 265 ? 10.807 -14.691 10.849 1.00 97.69 265 ARG A C 1
ATOM 2060 O O . ARG A 1 265 ? 11.238 -15.199 11.886 1.00 97.69 265 ARG A O 1
ATOM 2067 N N . LYS A 1 266 ? 11.254 -13.523 10.382 1.00 97.56 266 LYS A N 1
ATOM 2068 C CA . LYS A 1 266 ? 12.210 -12.649 11.078 1.00 97.56 266 LYS A CA 1
ATOM 2069 C C . LYS A 1 266 ? 11.652 -11.237 11.177 1.00 97.56 266 LYS A C 1
ATOM 2071 O O . LYS A 1 266 ? 10.873 -10.831 10.324 1.00 97.56 266 LYS A O 1
ATOM 2076 N N . TYR A 1 267 ? 12.082 -10.505 12.204 1.00 97.38 267 TYR A N 1
ATOM 2077 C CA . TYR A 1 267 ? 11.783 -9.086 12.471 1.00 97.38 267 TYR A CA 1
ATOM 2078 C C . TYR A 1 267 ? 10.313 -8.739 12.774 1.00 97.38 267 TYR A C 1
ATOM 2080 O O . TYR A 1 267 ? 10.067 -7.814 13.541 1.00 97.38 267 TYR A O 1
ATOM 2088 N N . GLY A 1 268 ? 9.347 -9.497 12.252 1.00 97.06 268 GLY A N 1
ATOM 2089 C CA . GLY A 1 268 ? 7.939 -9.415 12.633 1.00 97.06 268 GLY A CA 1
ATOM 2090 C C . GLY A 1 268 ? 7.526 -10.405 13.727 1.00 97.06 268 GLY A C 1
ATOM 2091 O O . GLY A 1 268 ? 8.276 -11.314 14.095 1.00 97.06 268 GLY A O 1
ATOM 2092 N N . ARG A 1 269 ? 6.301 -10.238 14.231 1.00 98.12 269 ARG A N 1
ATOM 2093 C CA . ARG A 1 269 ? 5.659 -11.112 15.222 1.00 98.12 269 ARG A CA 1
ATOM 2094 C C . ARG A 1 269 ? 4.455 -11.830 14.615 1.00 98.12 269 ARG A C 1
ATOM 2096 O O . ARG A 1 269 ? 3.548 -11.190 14.094 1.00 98.12 269 ARG A O 1
ATOM 2103 N N . VAL A 1 270 ? 4.413 -13.151 14.764 1.00 98.25 270 VAL A N 1
ATOM 2104 C CA . VAL A 1 270 ? 3.191 -13.933 14.535 1.00 98.25 270 VAL A CA 1
ATOM 2105 C C . VAL A 1 270 ? 2.337 -13.843 15.797 1.00 98.25 270 VAL A C 1
ATOM 2107 O O . VAL A 1 270 ? 2.778 -14.266 16.867 1.00 98.25 270 VAL A O 1
ATOM 2110 N N . LEU A 1 271 ? 1.157 -13.241 15.684 1.00 98.38 271 LEU A N 1
ATOM 2111 C CA . LEU A 1 271 ? 0.240 -13.020 16.798 1.00 98.38 271 LEU A CA 1
ATOM 2112 C C . LEU A 1 271 ? -0.579 -14.274 17.115 1.00 98.38 271 LEU A C 1
ATOM 2114 O O . LEU A 1 271 ? -0.801 -15.141 16.265 1.00 98.38 271 LEU A O 1
ATOM 2118 N N . LYS A 1 272 ? -1.086 -14.330 18.343 1.00 97.31 272 LYS A N 1
ATOM 2119 C CA . LYS A 1 272 ? -2.174 -15.219 18.757 1.00 97.31 272 LYS A CA 1
ATOM 2120 C C . LYS A 1 272 ? -3.525 -14.507 18.661 1.00 97.31 272 LYS A C 1
ATOM 2122 O O . LYS A 1 272 ? -3.583 -13.286 18.550 1.00 97.31 272 LYS A O 1
ATOM 2127 N N . ALA A 1 273 ? -4.615 -15.272 18.723 1.00 96.19 273 ALA A N 1
ATOM 2128 C CA . ALA A 1 273 ? -5.966 -14.726 18.578 1.00 96.19 273 ALA A CA 1
ATOM 2129 C C . ALA A 1 273 ? -6.285 -13.700 19.677 1.00 96.19 273 ALA A C 1
ATOM 2131 O O . ALA A 1 273 ? -6.847 -12.648 19.401 1.00 96.19 273 ALA A O 1
ATOM 2132 N N . GLU A 1 274 ? -5.859 -13.980 20.908 1.00 96.31 274 GLU A N 1
ATOM 2133 C CA . GLU A 1 274 ? -6.014 -13.104 22.069 1.00 96.31 274 GLU A CA 1
ATOM 2134 C C . GLU A 1 274 ? -5.166 -11.820 22.009 1.00 96.31 274 GLU A C 1
ATOM 2136 O O . GLU A 1 274 ? -5.391 -10.907 22.798 1.00 96.31 274 GLU A O 1
ATOM 2141 N N . GLU A 1 275 ? -4.196 -11.738 21.092 1.00 97.12 275 GLU A N 1
ATOM 2142 C CA . GLU A 1 275 ? -3.361 -10.547 20.884 1.00 97.12 275 GLU A CA 1
ATOM 2143 C C . GLU A 1 275 ? -3.918 -9.615 19.798 1.00 97.12 275 GLU A C 1
ATOM 2145 O O . GLU A 1 275 ? -3.356 -8.542 19.570 1.00 97.12 275 GLU A O 1
ATOM 2150 N N . LEU A 1 276 ? -4.988 -10.013 19.099 1.00 96.25 276 LEU A N 1
ATOM 2151 C CA . LEU A 1 276 ? -5.564 -9.199 18.035 1.00 96.25 276 LEU A CA 1
ATOM 2152 C C . LEU A 1 276 ? -6.190 -7.915 18.610 1.00 96.25 276 LEU A C 1
ATOM 2154 O O . LEU A 1 276 ? -7.048 -7.995 19.489 1.00 96.25 276 LEU A O 1
ATOM 2158 N N . PRO A 1 277 ? -5.810 -6.728 18.101 1.00 92.00 277 PRO A N 1
ATOM 2159 C CA . PRO A 1 277 ? -6.324 -5.453 18.609 1.00 92.00 277 PRO A CA 1
ATOM 2160 C C . PRO A 1 277 ? -7.777 -5.164 18.197 1.00 92.00 277 PRO A C 1
ATOM 2162 O O . PRO A 1 277 ? -8.404 -4.265 18.751 1.00 92.00 277 PRO A O 1
ATOM 2165 N N . PHE A 1 278 ? -8.300 -5.896 17.214 1.00 92.06 278 PHE A N 1
ATOM 2166 C CA . PHE A 1 278 ? -9.663 -5.782 16.698 1.00 92.06 278 PHE A CA 1
ATOM 2167 C C . PHE A 1 278 ? -10.076 -7.097 16.031 1.00 92.06 278 PHE A C 1
ATOM 2169 O O . PHE A 1 278 ? -9.220 -7.851 15.558 1.00 92.06 278 PHE A O 1
ATOM 2176 N N . SER A 1 279 ? -11.381 -7.378 16.006 1.00 82.12 279 SER A N 1
ATOM 2177 C CA . SER A 1 279 ? -11.918 -8.633 15.467 1.00 82.12 279 SER A CA 1
ATOM 2178 C C . SER A 1 279 ? -12.243 -8.566 13.971 1.00 82.12 279 SER A C 1
ATOM 2180 O O . SER A 1 279 ? -12.142 -9.578 13.277 1.00 82.12 279 SER A O 1
ATOM 2182 N N . ASP A 1 280 ? -12.573 -7.377 13.461 1.00 87.75 280 ASP A N 1
ATOM 2183 C CA . ASP A 1 280 ? -12.937 -7.135 12.066 1.00 87.75 280 ASP A CA 1
ATOM 2184 C C . ASP A 1 280 ? -12.711 -5.664 11.646 1.00 87.75 280 ASP A C 1
ATOM 2186 O O . ASP A 1 280 ? -12.183 -4.843 12.401 1.00 87.75 280 ASP A O 1
ATOM 2190 N N . VAL A 1 281 ? -13.099 -5.320 10.414 1.00 94.12 281 VAL A N 1
ATOM 2191 C CA . VAL A 1 281 ? -13.024 -3.943 9.901 1.00 94.12 281 VAL A CA 1
ATOM 2192 C C . VAL A 1 281 ? -13.988 -2.996 10.618 1.00 94.12 281 VAL A C 1
ATOM 2194 O O . VAL A 1 281 ? -13.656 -1.823 10.786 1.00 94.12 281 VAL A O 1
ATOM 2197 N N . ALA A 1 282 ? -15.147 -3.468 11.083 1.00 93.56 282 ALA A N 1
ATOM 2198 C CA . ALA A 1 282 ? -16.097 -2.618 11.798 1.00 93.56 282 ALA A CA 1
ATOM 2199 C C . ALA A 1 282 ? -15.503 -2.120 13.126 1.00 93.56 282 ALA A C 1
ATOM 2201 O O . ALA A 1 282 ? -15.666 -0.949 13.473 1.00 93.56 282 ALA A O 1
ATOM 2202 N N . ASP A 1 283 ? -14.745 -2.966 13.824 1.00 95.06 283 ASP A N 1
ATOM 2203 C CA . ASP A 1 283 ? -13.969 -2.582 15.001 1.00 95.06 283 ASP A CA 1
ATOM 2204 C C . ASP A 1 283 ? -12.887 -1.540 14.668 1.00 95.06 283 ASP A C 1
ATOM 2206 O O . ASP A 1 283 ? -12.765 -0.544 15.386 1.00 95.06 283 ASP A O 1
ATOM 2210 N N . VAL A 1 284 ? -12.138 -1.722 13.568 1.00 96.88 284 VAL A N 1
ATOM 2211 C CA . VAL A 1 284 ? -11.134 -0.738 13.107 1.00 96.88 284 VAL A CA 1
ATOM 2212 C C . VAL A 1 284 ? -11.792 0.615 12.847 1.00 96.88 284 VAL A C 1
ATOM 2214 O O . VAL A 1 284 ? -11.303 1.639 13.330 1.00 96.88 284 VAL A O 1
ATOM 2217 N N . MET A 1 285 ? -12.912 0.630 12.119 1.00 96.88 285 MET A N 1
ATOM 2218 C CA . MET A 1 285 ? -13.644 1.862 11.825 1.00 96.88 285 MET A CA 1
ATOM 2219 C C . MET A 1 285 ? -14.148 2.515 13.106 1.00 96.88 285 MET A C 1
ATOM 2221 O O . MET A 1 285 ? -13.879 3.689 13.328 1.00 96.88 285 MET A O 1
ATOM 2225 N N . ARG A 1 286 ? -14.776 1.762 14.015 1.00 96.31 286 ARG A N 1
ATOM 2226 C CA . ARG A 1 286 ? -15.261 2.302 15.294 1.00 96.31 286 ARG A CA 1
ATOM 2227 C C . ARG A 1 286 ? -14.155 2.980 16.110 1.00 96.31 286 ARG A C 1
ATOM 2229 O O . ARG A 1 286 ? -14.430 3.967 16.785 1.00 96.31 286 ARG A O 1
ATOM 2236 N N . LEU A 1 287 ? -12.928 2.458 16.069 1.00 96.12 287 LEU A N 1
ATOM 2237 C CA . LEU A 1 287 ? -11.802 2.984 16.845 1.00 96.12 287 LEU A CA 1
ATOM 2238 C C . LEU A 1 287 ? -11.087 4.161 16.167 1.00 96.12 287 LEU A C 1
ATOM 2240 O O . LEU A 1 287 ? -10.714 5.115 16.845 1.00 96.12 287 LEU A O 1
ATOM 2244 N N . TYR A 1 288 ? -10.882 4.102 14.849 1.00 96.81 288 TYR A N 1
ATOM 2245 C CA . TYR A 1 288 ? -9.947 4.999 14.150 1.00 96.81 288 TYR A CA 1
ATOM 2246 C C . TYR A 1 288 ? -10.590 5.851 13.044 1.00 96.81 288 TYR A C 1
ATOM 2248 O O . TYR A 1 288 ? -9.967 6.778 12.510 1.00 96.81 288 TYR A O 1
ATOM 2256 N N . TRP A 1 289 ? -11.841 5.560 12.698 1.00 97.25 289 TRP A N 1
ATOM 2257 C CA . TRP A 1 289 ? -12.661 6.339 11.774 1.00 97.25 289 TRP A CA 1
ATOM 2258 C C . TRP A 1 289 ? -14.153 6.256 12.177 1.00 97.25 289 TRP A C 1
ATOM 2260 O O . TRP A 1 289 ? -14.973 5.729 11.425 1.00 97.25 289 TRP A O 1
ATOM 2270 N N . PRO A 1 290 ? -14.523 6.735 13.382 1.00 96.81 290 PRO A N 1
ATOM 2271 C CA . PRO A 1 290 ? -15.846 6.495 13.975 1.00 96.81 290 PRO A CA 1
ATOM 2272 C C . PRO A 1 290 ? -17.007 7.156 13.220 1.00 96.81 290 PRO A C 1
ATOM 2274 O O . PRO A 1 290 ? -18.153 6.744 13.368 1.00 96.81 290 PRO A O 1
ATOM 2277 N N . ASP A 1 291 ? -16.719 8.178 12.416 1.00 95.50 291 ASP A N 1
ATOM 2278 C CA . ASP A 1 291 ? -17.656 8.870 11.531 1.00 95.50 291 ASP A CA 1
ATOM 2279 C C . ASP A 1 291 ? -17.733 8.245 10.123 1.00 95.50 291 ASP A C 1
ATOM 2281 O O . ASP A 1 291 ? -18.361 8.811 9.225 1.00 95.50 291 ASP A O 1
ATOM 2285 N N . PHE A 1 292 ? -17.110 7.077 9.912 1.00 96.56 292 PHE A N 1
ATOM 2286 C CA . PHE A 1 292 ? -17.218 6.334 8.663 1.00 96.56 292 PHE A CA 1
ATOM 2287 C C . PHE A 1 292 ? -18.669 5.933 8.380 1.00 96.56 292 PHE A C 1
ATOM 2289 O O . PHE A 1 292 ? -19.395 5.433 9.239 1.00 96.56 292 PHE A O 1
ATOM 2296 N N . LYS A 1 293 ? -19.062 6.126 7.125 1.00 94.56 293 LYS A N 1
ATOM 2297 C CA . LYS A 1 293 ? -20.407 5.900 6.604 1.00 94.56 293 LYS A CA 1
ATOM 2298 C C . LYS A 1 293 ? -20.376 4.729 5.619 1.00 94.56 293 LYS A C 1
ATOM 2300 O O . LYS A 1 293 ? -19.907 4.931 4.496 1.00 94.56 293 LYS A O 1
ATOM 2305 N N . PRO A 1 294 ? -20.825 3.513 5.993 1.00 92.25 294 PRO A N 1
ATOM 2306 C CA . PRO A 1 294 ? -20.784 2.343 5.112 1.00 92.25 294 PRO A CA 1
ATOM 2307 C C . PRO A 1 294 ? -21.511 2.543 3.777 1.00 92.25 294 PRO A C 1
ATOM 2309 O O . PRO A 1 294 ? -21.136 1.938 2.777 1.00 92.25 294 PRO A O 1
ATOM 2312 N N . GLU A 1 295 ? -22.501 3.435 3.716 1.00 92.81 295 GLU A N 1
ATOM 2313 C CA . GLU A 1 295 ? -23.182 3.821 2.481 1.00 92.81 295 GLU A CA 1
ATOM 2314 C C . GLU A 1 295 ? -22.241 4.440 1.435 1.00 92.81 295 GLU A C 1
ATOM 2316 O O . GLU A 1 295 ? -22.507 4.354 0.238 1.00 92.81 295 GLU A O 1
ATOM 2321 N N . LEU A 1 296 ? -21.096 4.995 1.853 1.00 91.62 296 LEU A N 1
ATOM 2322 C CA . LEU A 1 296 ? -20.062 5.477 0.936 1.00 91.62 296 LEU A CA 1
ATOM 2323 C C . LEU A 1 296 ? -19.424 4.341 0.133 1.00 91.62 296 LEU A C 1
ATOM 2325 O O . LEU A 1 296 ? -18.821 4.619 -0.898 1.00 91.62 296 LEU A O 1
ATOM 2329 N N . MET A 1 297 ? -19.577 3.086 0.554 1.00 90.38 297 MET A N 1
ATOM 2330 C CA . MET A 1 297 ? -19.104 1.902 -0.170 1.00 90.38 297 MET A CA 1
ATOM 2331 C C . MET A 1 297 ? -20.077 1.450 -1.255 1.00 90.38 297 MET A C 1
ATOM 2333 O O . MET A 1 297 ? -19.672 0.761 -2.189 1.00 90.38 297 MET A O 1
ATOM 2337 N N . LEU A 1 298 ? -21.354 1.822 -1.131 1.00 83.38 298 LEU A N 1
ATOM 2338 C CA . LEU A 1 298 ? -22.404 1.379 -2.039 1.00 83.38 298 LEU A CA 1
ATOM 2339 C C . LEU A 1 298 ? -22.242 2.030 -3.411 1.00 83.38 298 LEU A C 1
ATOM 2341 O O . LEU A 1 298 ? -21.743 3.151 -3.546 1.00 83.38 298 LEU A O 1
ATOM 2345 N N . GLU A 1 299 ? -22.663 1.312 -4.441 1.00 70.62 299 GLU A N 1
ATOM 2346 C CA . GLU A 1 299 ? -22.732 1.857 -5.791 1.00 70.62 299 GLU A CA 1
ATOM 2347 C C . GLU A 1 299 ? -23.872 2.875 -5.872 1.00 70.62 299 GLU A C 1
ATOM 2349 O O . GLU A 1 299 ? -24.896 2.719 -5.201 1.00 70.62 299 GLU A O 1
ATOM 2354 N N . LYS A 1 300 ? -23.725 3.921 -6.694 1.00 62.47 300 LYS A N 1
ATOM 2355 C CA . LYS A 1 300 ? -24.903 4.706 -7.070 1.00 62.47 300 LYS A CA 1
ATOM 2356 C C . LYS A 1 300 ? -25.862 3.772 -7.800 1.00 62.47 300 LYS A C 1
ATOM 2358 O O . LYS A 1 300 ? -25.494 3.215 -8.830 1.00 62.47 300 LYS A O 1
ATOM 2363 N N . GLU A 1 301 ? -27.085 3.624 -7.292 1.00 52.47 301 GLU A N 1
ATOM 2364 C CA . GLU A 1 301 ? -28.154 3.009 -8.074 1.00 52.47 301 GLU A CA 1
ATOM 2365 C C . GLU A 1 301 ? -28.289 3.806 -9.374 1.00 52.47 301 GLU A C 1
ATOM 2367 O O . GLU A 1 301 ? -28.608 5.001 -9.367 1.00 52.47 301 GLU A O 1
ATOM 2372 N N . SER A 1 302 ? -27.984 3.161 -10.497 1.00 47.84 302 SER A N 1
ATOM 2373 C CA . SER A 1 302 ? -28.235 3.714 -11.816 1.00 47.84 302 SER A CA 1
ATOM 2374 C C . SER A 1 302 ? -29.742 3.890 -11.955 1.00 47.84 302 SER A C 1
ATOM 2376 O O . SER A 1 302 ? -30.478 2.924 -12.146 1.00 47.84 302 SER A O 1
ATOM 2378 N N . LYS A 1 303 ? -30.214 5.133 -11.831 1.00 40.34 303 LYS A N 1
ATOM 2379 C CA . LYS A 1 303 ? -31.545 5.503 -12.309 1.00 40.34 303 LYS A CA 1
ATOM 2380 C C . LYS A 1 303 ? -31.522 5.336 -13.828 1.00 40.34 303 LYS A C 1
ATOM 2382 O O . LYS A 1 303 ? -30.963 6.186 -14.517 1.00 40.34 303 LYS A O 1
ATOM 2387 N N . HIS A 1 304 ? -32.026 4.198 -14.299 1.00 38.56 304 HIS A N 1
ATOM 2388 C CA . HIS A 1 304 ? -32.350 3.973 -15.705 1.00 38.56 304 HIS A CA 1
ATOM 2389 C C . HIS A 1 304 ? -33.526 4.854 -16.126 1.00 38.56 304 HIS A C 1
ATOM 2391 O O . HIS A 1 304 ? -34.462 5.015 -15.307 1.00 38.56 304 HIS A O 1
#

pLDDT: mean 92.8, std 11.91, range [38.56, 98.94]

Radius of gyration: 18.4 Å; chains: 1; bounding box: 54×52×43 Å

Foldseek 3Di:
DEAEQEAEDEDEDPAAVRAEAEDAFFCQRWNFPADVDDDDPPGRHGDLESYEYEAYAEYEYYRHEFEHPQADEPPGHRAHESYEHHYLHEYEYANHEFYDAHCHYEDAHEYEHEQYEQEYAEQVDEYAYLYYEYEAYEQEHEAHSHDDLPDLEDAGYESHEAQHQDLQRQTYEYEAYEYYYDYHPSNHTHDFQRYAHHAYPQDQNGFQHYEEEAYAYERSHHLQRHDDVVNVTHQGVVNADDLRGHAEYENYYHPVSHGDDNVNHPSYYYDDPVSHPDDDVVRVCVVRVVVDDCCSNDDPDPPD

Sequence (304 aa):
LYLYGVEQLNIEGEGADESQITFTNYESLNSGLGLGYSKLAGHSGGGRSLFMVEDVGLLVLKKLSITNLHQRREGVRNQAESLYFNSTGKLLVVNSHFTSEQDTLMLKGSSYFYRSLIAGNVDFIWGQNYLSLFEQNEIRSLGNSVKDPNSEYAEGSYILQARTVSEDAPGFIFINNRFTSYPGPTGNRIRPGSTFIARSAGRPVYVDNVLMINNQFDNHIAAQGWAGPLNHEPLPNPTQAGATQGWREYGSTDLQGNKLDTSARKYGRVLKAEELPFSDVADVMRLYWPDFKPELMLEKESKH

Secondary structure (DSSP, 8-state):
-EEEEEEEEEEE-S-TTTSEEEE---TTTS-S---SSS--TTS-----SSEEEEEEEEEEEES-EEEE-----TTS-----SEEEE-SSEEEEES-EEE-SB--EEE-EEEEEES-EEEESBS-EEE-EEEEEEES-EEEEEPPSS--TT-SEE---EEEEE-BS-TTS-EEEEES-EEEEE--TT-PEEPTT-BEEE-----TTSB--EEEES-EE-TTB-TTBS--GGGTPPPPSSSS--SSSSEEEES-EETTSPBP--TT-BSSEEPPGGG-S-SSHHHHHHHH-TT--GGGGSPP----